Protein AF-0000000075115775 (afdb_homodimer)

Sequence (324 aa):
MDPKWIQILVILVFCQKMTSGTEDRVVKEGETVEIKCKLAEMLSMVIWFRVLDHSGMEFIASFSRDGTKKSPTPLSPNFSLLKMDKQILTLNSFKKARDGGVYACATIKSNELKFGEVTRLIGENKVEVTTRSPLAVTSAQTLGPTTTACACHNSNRQGEVLMDPKWIQILVILVFCQKMTSGTEDRVVKEGETVEIKCKLAEMLSMVIWFRVLDHSGMEFIASFSRDGTKKSPTPLSPNFSLLKMDKQILTLNSFKKARDGGVYACATIKSNELKFGEVTRLIGENKVEVTTRSPLAVTSAQTLGPTTTACACHNSNRQGEVL

Foldseek 3Di:
DDPVVVVVVVVVVVVCVVPPLAAEDADEFFDKDKDAFAFPDDDQKKWKWWQAPPPGIGGAFMAGCQQHTDDPDDGDPQWDSPPCSRPMIMGRGDDNNPHFGKMWMWDDDPNDTGITGIYGYHYDPPPPPVPVPPPPPPPPPPPPPPPPPPPPPPPPDDDDDD/DDPVVVVVVVVVVVVCVVPPLAAEDADEFFDKDKDAFAFPDDDQKKWKWWQAPPPGIGGAFMAGCQQHTDDPDDGDPQWDSPPCSRPMIMGRGDDNNPHFGKMWMWDDDPNDTGITGIYGYHYDPCPVPVVVPPPPPPPPPPPPPPPPPPPPPPDPDDDDDD

Solvent-accessible surface area (backbone atoms only — not comparable to full-atom values): 18323 Å² total; per-residue (Å²): 130,60,68,63,55,55,49,46,49,46,49,51,45,46,63,46,31,27,25,69,47,23,50,74,39,77,38,52,78,58,37,66,43,78,46,66,61,50,53,95,66,86,52,71,40,42,37,34,33,31,37,30,33,49,60,24,77,43,70,53,48,18,22,34,60,73,31,48,74,60,30,78,65,74,66,58,84,54,48,44,65,86,44,20,56,73,40,26,48,30,38,56,54,36,38,46,95,80,60,20,24,38,37,38,31,29,28,77,54,75,63,32,68,46,65,27,55,34,38,27,41,37,56,57,73,71,66,68,66,69,62,68,63,71,75,72,70,72,68,75,73,68,79,63,78,79,73,78,74,74,76,72,77,75,72,80,78,82,81,78,87,119,129,61,67,63,55,54,49,46,49,46,48,51,46,46,63,46,31,26,25,71,47,23,51,75,39,78,37,53,80,57,37,66,44,77,46,65,60,51,52,96,66,86,54,72,40,41,38,36,32,31,37,29,34,51,61,22,77,43,69,53,48,18,22,34,62,73,32,48,75,59,29,78,66,74,66,58,83,55,49,43,65,88,44,20,54,72,40,26,49,30,36,57,54,36,37,47,93,78,60,22,25,37,38,38,32,30,28,76,56,76,64,30,68,46,66,26,56,32,38,28,43,37,54,56,73,71,66,67,66,68,62,67,62,70,74,72,69,73,67,77,73,68,81,66,80,82,71,75,75,74,79,72,78,75,78,81,75,76,82,80,86,125

Organism: Scophthalmus maximus (NCBI:txid52904)

Secondary structure (DSSP, 8-state):
--HHHHHHHHHHHHHHHTTTTEEEEEE-TT--EEEE---SS--SEEEEEEEETTTEEEEEEEEETTS-B--SSPPPTTEE-TTGGGTEEEESS--HHHH-EEEEEEEEETTEEEE--EEEEEE---------------------------------------/--HHHHHHHHHHHHHHHTTTTEEEEEE-TT--EEEE---SS--SEEEEEEEETTTEEEEEEEEETTS-B--SSPPPTTEE-TTGGGTEEEESS--HHHH-EEEEEEEEETTEEEE--EEEEEE---------------------------------------

Structure (mmCIF, N/CA/C/O backbone):
data_AF-0000000075115775-model_v1
#
loop_
_entity.id
_entity.type
_entity.pdbx_description
1 polymer 'CD8 alpha chain'
#
loop_
_atom_site.group_PDB
_atom_site.id
_atom_site.type_symbol
_atom_site.label_atom_id
_atom_site.label_alt_id
_atom_site.label_comp_id
_atom_site.label_asym_id
_atom_site.label_entity_id
_atom_site.label_seq_id
_atom_site.pdbx_PDB_ins_code
_atom_site.Cartn_x
_atom_site.Cartn_y
_atom_site.Cartn_z
_atom_site.occupancy
_atom_site.B_iso_or_equiv
_atom_site.auth_seq_id
_atom_site.auth_comp_id
_atom_site.auth_asym_id
_atom_site.auth_atom_id
_atom_site.pdbx_PDB_model_num
ATOM 1 N N . MET A 1 1 ? 0.158 36.219 6.312 1 37.84 1 MET A N 1
ATOM 2 C CA . MET A 1 1 ? -0.475 34.938 6.59 1 37.84 1 MET A CA 1
ATOM 3 C C . MET A 1 1 ? 0.345 34.156 7.594 1 37.84 1 MET A C 1
ATOM 5 O O . MET A 1 1 ? 1.576 34.156 7.547 1 37.84 1 MET A O 1
ATOM 9 N N . ASP A 1 2 ? -0.199 33.844 8.719 1 46.78 2 ASP A N 1
ATOM 10 C CA . ASP A 1 2 ? 0.472 33.188 9.844 1 46.78 2 ASP A CA 1
ATOM 11 C C . ASP A 1 2 ? 1.126 31.875 9.414 1 46.78 2 ASP A C 1
ATOM 13 O O . ASP A 1 2 ? 0.53 31.094 8.68 1 46.78 2 ASP A O 1
ATOM 17 N N . PRO A 1 3 ? 2.389 31.844 9.656 1 50.81 3 PRO A N 1
ATOM 18 C CA . PRO A 1 3 ? 3.186 30.672 9.297 1 50.81 3 PRO A CA 1
ATOM 19 C C . PRO A 1 3 ? 2.514 29.359 9.688 1 50.81 3 PRO A C 1
ATOM 21 O O . PRO A 1 3 ? 2.732 28.328 9.039 1 50.81 3 PRO A O 1
ATOM 24 N N . LYS A 1 4 ? 1.861 29.469 10.703 1 47.94 4 LYS A N 1
ATOM 25 C CA . LYS A 1 4 ? 1.151 28.266 11.156 1 47.94 4 LYS A CA 1
ATOM 26 C C . LYS A 1 4 ? 0.115 27.828 10.125 1 47.94 4 LYS A C 1
ATOM 28 O O . LYS A 1 4 ? -0.062 26.625 9.891 1 47.94 4 LYS A O 1
ATOM 33 N N . TRP A 1 5 ? -0.516 28.875 9.594 1 46.34 5 TRP A N 1
ATOM 34 C CA . TRP A 1 5 ? -1.54 28.562 8.602 1 46.34 5 TRP A CA 1
ATOM 35 C C . TRP A 1 5 ? -0.923 27.906 7.375 1 46.34 5 TRP A C 1
ATOM 37 O O . TRP A 1 5 ? -1.5 26.969 6.805 1 46.34 5 TRP A O 1
ATOM 47 N N . ILE A 1 6 ? 0.225 28.281 7.027 1 46.62 6 ILE A N 1
ATOM 48 C CA . ILE A 1 6 ? 0.887 27.688 5.875 1 46.62 6 ILE A CA 1
ATOM 49 C C . ILE A 1 6 ? 1.234 26.234 6.18 1 46.62 6 ILE A C 1
ATOM 51 O O . ILE A 1 6 ? 1.079 25.359 5.324 1 46.62 6 ILE A O 1
ATOM 55 N N . GLN A 1 7 ? 1.553 25.969 7.352 1 44.78 7 GLN A N 1
ATOM 56 C CA . GLN A 1 7 ? 1.909 24.609 7.73 1 44.78 7 GLN A CA 1
ATOM 57 C C . GLN A 1 7 ? 0.69 23.688 7.699 1 44.78 7 GLN A C 1
ATOM 59 O O . GLN A 1 7 ? 0.772 22.562 7.227 1 44.78 7 GLN A O 1
ATOM 64 N N . ILE A 1 8 ? -0.426 24.25 8.305 1 46.53 8 ILE A N 1
ATOM 65 C CA . ILE A 1 8 ? -1.654 23.469 8.273 1 46.53 8 ILE A CA 1
ATOM 66 C C . ILE A 1 8 ? -2.072 23.219 6.828 1 46.53 8 ILE A C 1
ATOM 68 O O . ILE A 1 8 ? -2.482 22.109 6.477 1 46.53 8 ILE A O 1
ATOM 72 N N . LEU A 1 9 ? -1.97 24.234 6.051 1 45.19 9 LEU A N 1
ATOM 73 C CA . LEU A 1 9 ? -2.342 24.078 4.648 1 45.19 9 LEU A CA 1
ATOM 74 C C . LEU A 1 9 ? -1.455 23.047 3.963 1 45.19 9 LEU A C 1
ATOM 76 O O . LEU A 1 9 ? -1.942 22.219 3.184 1 45.19 9 LEU A O 1
ATOM 80 N N . VAL A 1 10 ? -0.321 23.094 4.406 1 44.84 10 VAL A N 1
ATOM 81 C CA . VAL A 1 10 ? 0.608 22.188 3.756 1 44.84 10 VAL A CA 1
ATOM 82 C C . VAL A 1 10 ? 0.301 20.75 4.184 1 44.84 10 VAL A C 1
ATOM 84 O O . VAL A 1 10 ? 0.298 19.828 3.355 1 44.84 10 VAL A O 1
ATOM 87 N N . ILE A 1 11 ? 0.019 20.609 5.438 1 44.94 11 ILE A N 1
ATOM 88 C CA . ILE A 1 11 ? -0.314 19.266 5.895 1 44.94 11 ILE A CA 1
ATOM 89 C C . ILE A 1 11 ? -1.615 18.812 5.238 1 44.94 11 ILE A C 1
ATOM 91 O O . ILE A 1 11 ? -1.725 17.672 4.801 1 44.94 11 ILE A O 1
ATOM 95 N N . LEU A 1 12 ? -2.623 19.734 5.309 1 44.66 12 LEU A N 1
ATOM 96 C CA . LEU A 1 12 ? -3.883 19.391 4.656 1 44.66 12 LEU A CA 1
ATOM 97 C C . LEU A 1 12 ? -3.656 19.031 3.191 1 44.66 12 LEU A C 1
ATOM 99 O O . LEU A 1 12 ? -4.246 18.078 2.688 1 44.66 12 LEU A O 1
ATOM 103 N N . VAL A 1 13 ? -2.941 19.859 2.562 1 44.31 13 VAL A N 1
ATOM 104 C CA . VAL A 1 13 ? -2.689 19.625 1.146 1 44.31 13 VAL A CA 1
ATOM 105 C C . VAL A 1 13 ? -1.927 18.312 0.977 1 44.31 13 VAL A C 1
ATOM 107 O O . VAL A 1 13 ? -2.227 17.516 0.078 1 44.31 13 VAL A O 1
ATOM 110 N N . PHE A 1 14 ? -1.029 18.156 1.815 1 44.03 14 PHE A N 1
ATOM 111 C CA . PHE A 1 14 ? -0.226 16.953 1.701 1 44.03 14 PHE A CA 1
ATOM 112 C C . PHE A 1 14 ? -1.078 15.703 1.944 1 44.03 14 PHE A C 1
ATOM 114 O O . PHE A 1 14 ? -0.945 14.703 1.235 1 44.03 14 PHE A O 1
ATOM 121 N N . CYS A 1 15 ? -1.789 15.836 3.051 1 46.59 15 CYS A N 1
ATOM 122 C CA . CYS A 1 15 ? -2.717 14.727 3.256 1 46.59 15 CYS A CA 1
ATOM 123 C C . CYS A 1 15 ? -3.68 14.602 2.082 1 46.59 15 CYS A C 1
ATOM 125 O O . CYS A 1 15 ? -4.051 13.484 1.699 1 46.59 15 CYS A O 1
ATOM 127 N N . GLN A 1 16 ? -4.059 15.75 1.652 1 44.31 16 GLN A N 1
ATOM 128 C CA . GLN A 1 16 ? -4.957 15.711 0.501 1 44.31 16 GLN A CA 1
ATOM 129 C C . GLN A 1 16 ? -4.258 15.125 -0.723 1 44.31 16 GLN A C 1
ATOM 131 O O . GLN A 1 16 ? -4.883 14.453 -1.54 1 44.31 16 GLN A O 1
ATOM 136 N N . LYS A 1 17 ? -3.076 15.547 -0.912 1 44.91 17 LYS A N 1
ATOM 137 C CA . LYS A 1 17 ? -2.381 15.148 -2.133 1 44.91 17 LYS A CA 1
ATOM 138 C C . LYS A 1 17 ? -2.143 13.641 -2.162 1 44.91 17 LYS A C 1
ATOM 140 O O . LYS A 1 17 ? -1.663 13.102 -3.162 1 44.91 17 LYS A O 1
ATOM 145 N N . MET A 1 18 ? -1.963 13.078 -0.971 1 44.12 18 MET A N 1
ATOM 146 C CA . MET A 1 18 ? -1.931 11.633 -1.183 1 44.12 18 MET A CA 1
ATOM 147 C C . MET A 1 18 ? -3.092 11.188 -2.064 1 44.12 18 MET A C 1
ATOM 149 O O . MET A 1 18 ? -3.062 10.094 -2.631 1 44.12 18 MET A O 1
ATOM 153 N N . THR A 1 19 ? -4.184 12.109 -2.229 1 43.5 19 THR A N 1
ATOM 154 C CA . THR A 1 19 ? -5.512 11.75 -2.713 1 43.5 19 THR A CA 1
ATOM 155 C C . THR A 1 19 ? -5.582 11.875 -4.234 1 43.5 19 THR A C 1
ATOM 157 O O . THR A 1 19 ? -6.605 11.555 -4.84 1 43.5 19 THR A O 1
ATOM 160 N N . SER A 1 20 ? -4.809 12.562 -4.773 1 47.16 20 SER A N 1
ATOM 161 C CA . SER A 1 20 ? -5.324 12.812 -6.113 1 47.16 20 SER A CA 1
ATOM 162 C C . SER A 1 20 ? -5.637 11.508 -6.84 1 47.16 20 SER A C 1
ATOM 164 O O . SER A 1 20 ? -6.582 11.438 -7.629 1 47.16 20 SER A O 1
ATOM 166 N N . GLY A 1 21 ? -4.887 10.531 -6.637 1 54.72 21 GLY A N 1
ATOM 167 C CA . GLY A 1 21 ? -5.297 9.305 -7.309 1 54.72 21 GLY A CA 1
ATOM 168 C C . GLY A 1 21 ? -6.164 8.414 -6.445 1 54.72 21 GLY A C 1
ATOM 169 O O . GLY A 1 21 ? -6.508 7.297 -6.852 1 54.72 21 GLY A O 1
ATOM 170 N N . THR A 1 22 ? -6.395 8.984 -5.309 1 61.81 22 THR A N 1
ATOM 171 C CA . THR A 1 22 ? -7.188 8.258 -4.32 1 61.81 22 THR A CA 1
ATOM 172 C C . THR A 1 22 ? -8.562 8.898 -4.156 1 61.81 22 THR A C 1
ATOM 174 O O . THR A 1 22 ? -8.711 10.109 -4.277 1 61.81 22 THR A O 1
ATOM 177 N N . GLU A 1 23 ? -9.633 8.148 -4.367 1 71.44 23 GLU A N 1
ATOM 178 C CA . GLU A 1 23 ? -10.953 8.633 -3.98 1 71.44 23 GLU A CA 1
ATOM 179 C C . GLU A 1 23 ? -11.086 8.734 -2.465 1 71.44 23 GLU A C 1
ATOM 181 O O . GLU A 1 23 ? -11.031 7.727 -1.759 1 71.44 23 GLU A O 1
ATOM 186 N N . ASP A 1 24 ? -10.977 10.008 -1.999 1 78.44 24 ASP A N 1
ATOM 187 C CA . ASP A 1 24 ? -11.25 10.203 -0.577 1 78.44 24 ASP A CA 1
ATOM 188 C C . ASP A 1 24 ? -12.742 10.078 -0.278 1 78.44 24 ASP A C 1
ATOM 190 O O . ASP A 1 24 ? -13.562 10.758 -0.9 1 78.44 24 ASP A O 1
ATOM 194 N N . ARG A 1 25 ? -13.008 9.211 0.57 1 89.31 25 ARG A N 1
ATOM 195 C CA . ARG A 1 25 ? -14.398 9.047 0.994 1 89.31 25 ARG A CA 1
ATOM 196 C C . ARG A 1 25 ? -14.555 9.336 2.482 1 89.31 25 ARG A C 1
ATOM 198 O O . ARG A 1 25 ? -13.906 8.703 3.316 1 89.31 25 ARG A O 1
ATOM 205 N N . VAL A 1 26 ? -15.305 10.359 2.807 1 90.06 26 VAL A N 1
ATOM 206 C CA . VAL A 1 26 ? -15.617 10.672 4.199 1 90.06 26 VAL A CA 1
ATOM 207 C C . VAL A 1 26 ? -16.734 9.75 4.691 1 90.06 26 VAL A C 1
ATOM 209 O O . VAL A 1 26 ? -17.812 9.695 4.094 1 90.06 26 VAL A O 1
ATOM 212 N N . VAL A 1 27 ? -16.469 9.07 5.727 1 95.12 27 VAL A N 1
ATOM 213 C CA . VAL A 1 27 ? -17.391 8.047 6.188 1 95.12 27 VAL A CA 1
ATOM 214 C C . VAL A 1 27 ? -17.781 8.32 7.641 1 95.12 27 VAL A C 1
ATOM 216 O O . VAL A 1 27 ? -16.938 8.703 8.453 1 95.12 27 VAL A O 1
ATOM 219 N N . LYS A 1 28 ? -19 8.094 7.992 1 94.69 28 LYS A N 1
ATOM 220 C CA . LYS A 1 28 ? -19.484 8.258 9.359 1 94.69 28 LYS A CA 1
ATOM 221 C C . LYS A 1 28 ? -19.188 7.023 10.203 1 94.69 28 LYS A C 1
ATOM 223 O O . LYS A 1 28 ? -19.094 5.914 9.672 1 94.69 28 LYS A O 1
ATOM 228 N N . GLU A 1 29 ? -19.031 7.312 11.516 1 95.94 29 GLU A N 1
ATOM 229 C CA . GLU A 1 29 ? -18.859 6.188 12.43 1 95.94 29 GLU A CA 1
ATOM 230 C C . GLU A 1 29 ? -20.031 5.215 12.336 1 95.94 29 GLU A C 1
ATOM 232 O O . GLU A 1 29 ? -21.188 5.637 12.305 1 95.94 29 GLU A O 1
ATOM 237 N N . GLY A 1 30 ? -19.734 3.93 12.203 1 95.81 30 GLY A N 1
ATOM 238 C CA . GLY A 1 30 ? -20.75 2.891 12.188 1 95.81 30 GLY A CA 1
ATOM 239 C C . GLY A 1 30 ? -21.328 2.629 10.812 1 95.81 30 GLY A C 1
ATOM 240 O O . GLY A 1 30 ? -22.094 1.679 10.617 1 95.81 30 GLY A O 1
ATOM 241 N N . GLU A 1 31 ? -20.969 3.383 9.859 1 96.31 31 GLU A N 1
ATOM 242 C CA . GLU A 1 31 ? -21.5 3.271 8.508 1 96.31 31 GLU A CA 1
ATOM 243 C C . GLU A 1 31 ? -20.922 2.059 7.781 1 96.31 31 GLU A C 1
ATOM 245 O O . GLU A 1 31 ? -19.75 1.722 7.957 1 96.31 31 GLU A O 1
ATOM 250 N N . THR A 1 32 ? -21.766 1.439 6.988 1 96.94 32 THR A N 1
ATOM 251 C CA . THR A 1 32 ? -21.297 0.393 6.086 1 96.94 32 THR A CA 1
ATOM 252 C C . THR A 1 32 ? -20.656 1 4.84 1 96.94 32 THR A C 1
ATOM 254 O O . THR A 1 32 ? -21.188 1.942 4.254 1 96.94 32 THR A O 1
ATOM 257 N N . VAL A 1 33 ? -19.531 0.476 4.488 1 97.06 33 VAL A N 1
ATOM 258 C CA . VAL A 1 33 ? -18.812 1.035 3.348 1 97.06 33 VAL A CA 1
ATOM 259 C C . VAL A 1 33 ? -18.547 -0.062 2.324 1 97.06 33 VAL A C 1
ATOM 261 O O . VAL A 1 33 ? -18.078 -1.148 2.68 1 97.06 33 VAL A O 1
ATOM 264 N N . GLU A 1 34 ? -18.828 0.198 1.056 1 97.06 34 GLU A N 1
ATOM 265 C CA . GLU A 1 34 ? -18.5 -0.706 -0.045 1 97.06 34 GLU A CA 1
ATOM 266 C C . GLU A 1 34 ? -17.391 -0.138 -0.917 1 97.06 34 GLU A C 1
ATOM 268 O O . GLU A 1 34 ? -17.469 1.008 -1.366 1 97.06 34 GLU A O 1
ATOM 273 N N . ILE A 1 35 ? -16.422 -0.922 -1.105 1 95.81 35 ILE A N 1
ATOM 274 C CA . ILE A 1 35 ? -15.281 -0.532 -1.938 1 95.81 35 ILE A CA 1
ATOM 275 C C . ILE A 1 35 ? -15.172 -1.478 -3.133 1 95.81 35 ILE A C 1
ATOM 277 O O . ILE A 1 35 ? -14.969 -2.682 -2.963 1 95.81 35 ILE A O 1
ATOM 281 N N . LYS A 1 36 ? -15.312 -1.001 -4.309 1 94.81 36 LYS A N 1
ATOM 282 C CA . LYS A 1 36 ? -15.234 -1.813 -5.52 1 94.81 36 LYS A CA 1
ATOM 283 C C . LYS A 1 36 ? -13.812 -1.814 -6.086 1 94.81 36 LYS A C 1
ATOM 285 O O . LYS A 1 36 ? -13.172 -0.767 -6.164 1 94.81 36 LYS A O 1
ATOM 290 N N . CYS A 1 37 ? -13.344 -2.975 -6.383 1 94.88 37 CYS A N 1
ATOM 291 C CA . CYS A 1 37 ? -12.039 -3.098 -7.035 1 94.88 37 CYS A CA 1
ATOM 292 C C . CYS A 1 37 ? -12.148 -2.799 -8.523 1 94.88 37 CYS A C 1
ATOM 294 O O . CYS A 1 37 ? -12.875 -3.48 -9.25 1 94.88 37 CYS A O 1
ATOM 296 N N . LYS A 1 38 ? -11.469 -1.815 -8.977 1 92.12 38 LYS A N 1
ATOM 297 C CA . LYS A 1 38 ? -11.406 -1.444 -10.383 1 92.12 38 LYS A CA 1
ATOM 298 C C . LYS A 1 38 ? -10.023 -1.701 -10.969 1 92.12 38 LYS A C 1
ATOM 300 O O . LYS A 1 38 ? -9.117 -0.873 -10.828 1 92.12 38 LYS A O 1
ATOM 305 N N . LEU A 1 39 ? -9.898 -2.805 -11.633 1 92.19 39 LEU A N 1
ATOM 306 C CA . LEU A 1 39 ? -8.641 -3.189 -12.273 1 92.19 39 LEU A CA 1
ATOM 307 C C . LEU A 1 39 ? -8.727 -2.996 -13.781 1 92.19 39 LEU A C 1
ATOM 309 O O . LEU A 1 39 ? -9.781 -3.191 -14.383 1 92.19 39 LEU A O 1
ATOM 313 N N . ALA A 1 40 ? -7.609 -2.596 -14.336 1 87.19 40 ALA A N 1
ATOM 314 C CA . ALA A 1 40 ? -7.566 -2.484 -15.789 1 87.19 40 ALA A CA 1
ATOM 315 C C . ALA A 1 40 ? -7.762 -3.846 -16.453 1 87.19 40 ALA A C 1
ATOM 317 O O . ALA A 1 40 ? -8.398 -3.945 -17.5 1 87.19 40 ALA A O 1
ATOM 318 N N . GLU A 1 41 ? -7.227 -4.871 -15.867 1 85.56 41 GLU A N 1
ATOM 319 C CA . GLU A 1 41 ? -7.363 -6.254 -16.312 1 85.56 41 GLU A CA 1
ATOM 320 C C . GLU A 1 41 ? -7.676 -7.188 -15.148 1 85.56 41 GLU A C 1
ATOM 322 O O . GLU A 1 41 ? -6.953 -7.203 -14.156 1 85.56 41 GLU A O 1
ATOM 327 N N . MET A 1 42 ? -8.836 -7.719 -15.352 1 76.62 42 MET A N 1
ATOM 328 C CA . MET A 1 42 ? -9.195 -8.688 -14.32 1 76.62 42 MET A CA 1
ATOM 329 C C . MET A 1 42 ? -8.547 -10.039 -14.594 1 76.62 42 MET A C 1
ATOM 331 O O . MET A 1 42 ? -8.797 -10.648 -15.633 1 76.62 42 MET A O 1
ATOM 335 N N . LEU A 1 43 ? -7.711 -10.375 -13.695 1 82.69 43 LEU A N 1
ATOM 336 C CA . LEU A 1 43 ? -7.023 -11.656 -13.852 1 82.69 43 LEU A CA 1
ATOM 337 C C . LEU A 1 43 ? -7.555 -12.688 -12.859 1 82.69 43 LEU A C 1
ATOM 339 O O . LEU A 1 43 ? -8.664 -12.531 -12.336 1 82.69 43 LEU A O 1
ATOM 343 N N . SER A 1 44 ? -6.883 -13.766 -12.664 1 85.94 44 SER A N 1
ATOM 344 C CA . SER A 1 44 ? -7.387 -14.953 -11.984 1 85.94 44 SER A CA 1
ATOM 345 C C . SER A 1 44 ? -7.566 -14.703 -10.492 1 85.94 44 SER A C 1
ATOM 347 O O . SER A 1 44 ? -8.375 -15.367 -9.836 1 85.94 44 SER A O 1
ATOM 349 N N . MET A 1 45 ? -6.82 -13.734 -9.938 1 93.25 45 MET A N 1
ATOM 350 C CA . MET A 1 45 ? -6.898 -13.516 -8.492 1 93.25 45 MET A CA 1
ATOM 351 C C . MET A 1 45 ? -6.785 -12.031 -8.164 1 93.25 45 MET A C 1
ATOM 353 O O . MET A 1 45 ? -6.02 -11.305 -8.797 1 93.25 45 MET A O 1
ATOM 357 N N . VAL A 1 46 ? -7.648 -11.695 -7.23 1 95.31 46 VAL A N 1
ATOM 358 C CA . VAL A 1 46 ? -7.602 -10.328 -6.711 1 95.31 46 VAL A CA 1
ATOM 359 C C . VAL A 1 46 ? -7.148 -10.344 -5.254 1 95.31 46 VAL A C 1
ATOM 361 O O . VAL A 1 46 ? -7.652 -11.125 -4.445 1 95.31 46 VAL A O 1
ATOM 364 N N . ILE A 1 47 ? -6.211 -9.508 -4.949 1 95.94 47 ILE A N 1
ATOM 365 C CA . ILE A 1 47 ? -5.664 -9.398 -3.602 1 95.94 47 ILE A CA 1
ATOM 366 C C . ILE A 1 47 ? -6.09 -8.062 -2.984 1 95.94 47 ILE A C 1
ATOM 368 O O . ILE A 1 47 ? -5.918 -7.008 -3.596 1 95.94 47 ILE A O 1
ATOM 372 N N . TRP A 1 48 ? -6.68 -8.148 -1.78 1 95.88 48 TRP A N 1
ATOM 373 C CA . TRP A 1 48 ? -7.094 -6.949 -1.053 1 95.88 48 TRP A CA 1
ATOM 374 C C . TRP A 1 48 ? -6.168 -6.68 0.126 1 95.88 48 TRP A C 1
ATOM 376 O O . TRP A 1 48 ? -5.801 -7.598 0.861 1 95.88 48 TRP A O 1
ATOM 386 N N . PHE A 1 49 ? -5.785 -5.398 0.231 1 94.56 49 PHE A N 1
ATOM 387 C CA . PHE A 1 49 ? -4.969 -4.98 1.363 1 94.56 49 PHE A CA 1
ATOM 388 C C . PHE A 1 49 ? -5.184 -3.504 1.67 1 94.56 49 PHE A C 1
ATOM 390 O O . PHE A 1 49 ? -5.898 -2.811 0.942 1 94.56 49 PHE A O 1
ATOM 397 N N . ARG A 1 50 ? -4.633 -3.125 2.811 1 90.69 50 ARG A N 1
ATOM 398 C CA . ARG A 1 50 ? -4.852 -1.729 3.176 1 90.69 50 ARG A CA 1
ATOM 399 C C . ARG A 1 50 ? -3.684 -1.188 3.99 1 90.69 50 ARG A C 1
ATOM 401 O O . ARG A 1 50 ? -2.891 -1.957 4.539 1 90.69 50 ARG A O 1
ATOM 408 N N . VAL A 1 51 ? -3.604 0.101 3.863 1 86.19 51 VAL A N 1
ATOM 409 C CA . VAL A 1 51 ? -2.686 0.844 4.719 1 86.19 51 VAL A CA 1
ATOM 410 C C . VAL A 1 51 ? -3.475 1.64 5.758 1 86.19 51 VAL A C 1
ATOM 412 O O . VAL A 1 51 ? -4.164 2.604 5.418 1 86.19 51 VAL A O 1
ATOM 415 N N . LEU A 1 52 ? -3.277 1.234 6.898 1 85.44 52 LEU A N 1
ATOM 416 C CA . LEU A 1 52 ? -4.02 1.913 7.957 1 85.44 52 LEU A CA 1
ATOM 417 C C . LEU A 1 52 ? -3.25 3.125 8.469 1 85.44 52 LEU A C 1
ATOM 419 O O . LEU A 1 52 ? -2.018 3.137 8.445 1 85.44 52 LEU A O 1
ATOM 423 N N . ASP A 1 53 ? -4.066 4.012 8.945 1 77.06 53 ASP A N 1
ATOM 424 C CA . ASP A 1 53 ? -3.48 5.262 9.422 1 77.06 53 ASP A CA 1
ATOM 425 C C . ASP A 1 53 ? -2.531 5.016 10.594 1 77.06 53 ASP A C 1
ATOM 427 O O . ASP A 1 53 ? -1.53 5.719 10.75 1 77.06 53 ASP A O 1
ATOM 431 N N . HIS A 1 54 ? -2.764 3.941 11.328 1 73.25 54 HIS A N 1
ATOM 432 C CA . HIS A 1 54 ? -2.004 3.82 12.57 1 73.25 54 HIS A CA 1
ATOM 433 C C . HIS A 1 54 ? -1.161 2.549 12.578 1 73.25 54 HIS A C 1
ATOM 435 O O . HIS A 1 54 ? -0.319 2.363 13.461 1 73.25 54 HIS A O 1
ATOM 441 N N . SER A 1 55 ? -1.332 1.613 11.789 1 71.44 55 SER A N 1
ATOM 442 C CA . SER A 1 55 ? -0.646 0.333 11.93 1 71.44 55 SER A CA 1
ATOM 443 C C . SER A 1 55 ? 0.032 -0.074 10.625 1 71.44 55 SER A C 1
ATOM 445 O O . SER A 1 55 ? 0.692 -1.113 10.555 1 71.44 55 SER A O 1
ATOM 447 N N . GLY A 1 56 ? -0.082 0.691 9.648 1 77.62 56 GLY A N 1
ATOM 448 C CA . GLY A 1 56 ? 0.655 0.369 8.438 1 77.62 56 GLY A CA 1
ATOM 449 C C . GLY A 1 56 ? -0.121 -0.524 7.488 1 77.62 56 GLY A C 1
ATOM 450 O O . GLY A 1 56 ? -1.34 -0.393 7.363 1 77.62 56 GLY A O 1
ATOM 451 N N . MET A 1 57 ? 0.688 -1.548 6.863 1 88.56 57 MET A N 1
ATOM 452 C CA . MET A 1 57 ? 0.094 -2.363 5.809 1 88.56 57 MET A CA 1
ATOM 453 C C . MET A 1 57 ? -0.555 -3.615 6.391 1 88.56 57 MET A C 1
ATOM 455 O O . MET A 1 57 ? 0.024 -4.273 7.254 1 88.56 57 MET A O 1
ATOM 459 N N . GLU A 1 58 ? -1.729 -3.949 5.926 1 91.25 58 GLU A N 1
ATOM 460 C CA . GLU A 1 58 ? -2.445 -5.145 6.359 1 91.25 58 GLU A CA 1
ATOM 461 C C . GLU A 1 58 ? -3.055 -5.883 5.172 1 91.25 58 GLU A C 1
ATOM 463 O O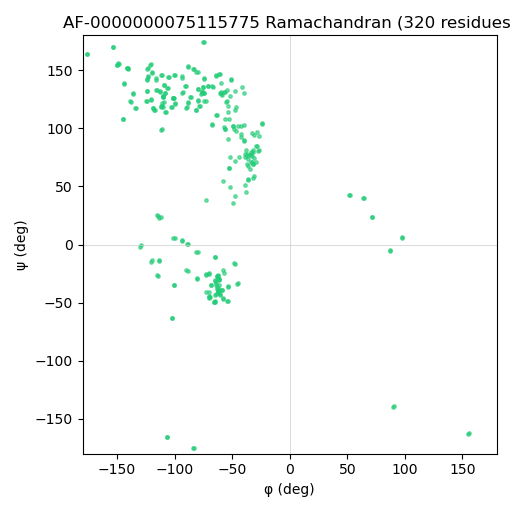 . GLU A 1 58 ? -3.73 -5.277 4.336 1 91.25 58 GLU A O 1
ATOM 468 N N . PHE A 1 59 ? -2.77 -7.145 5.176 1 93.38 59 PHE A N 1
ATOM 469 C CA . PHE A 1 59 ? -3.436 -8.016 4.219 1 93.38 59 PHE A CA 1
ATOM 470 C C . PHE A 1 59 ? -4.879 -8.281 4.633 1 93.38 59 PHE A C 1
ATOM 472 O O . PHE A 1 59 ? -5.16 -8.508 5.812 1 93.38 59 PHE A O 1
ATOM 479 N N . ILE A 1 60 ? -5.758 -8.203 3.68 1 95.75 60 ILE A N 1
ATOM 480 C CA . ILE A 1 60 ? -7.16 -8.461 3.992 1 95.75 60 ILE A CA 1
ATOM 481 C C . ILE A 1 60 ? -7.543 -9.867 3.535 1 95.75 60 ILE A C 1
ATOM 483 O O . ILE A 1 60 ? -7.844 -10.734 4.359 1 95.75 60 ILE A O 1
ATOM 487 N N . ALA A 1 61 ? -7.469 -10.125 2.201 1 96.25 61 ALA A N 1
ATOM 488 C CA . ALA A 1 61 ? -7.801 -11.438 1.65 1 96.25 61 ALA A CA 1
ATOM 489 C C . ALA A 1 61 ? -7.539 -11.484 0.147 1 96.25 61 ALA A C 1
ATOM 491 O O . ALA A 1 61 ? -7.328 -10.445 -0.483 1 96.25 61 ALA A O 1
ATOM 492 N N . SER A 1 62 ? -7.492 -12.656 -0.357 1 96.06 62 SER A N 1
ATOM 493 C CA . SER A 1 62 ? -7.422 -12.867 -1.798 1 96.06 62 SER A CA 1
ATOM 494 C C . SER A 1 62 ? -8.617 -13.672 -2.295 1 96.06 62 SER A C 1
ATOM 496 O O . SER A 1 62 ? -9.109 -14.562 -1.599 1 96.06 62 SER A O 1
ATOM 498 N N . PHE A 1 63 ? -9.008 -13.375 -3.533 1 95.31 63 PHE A N 1
ATOM 499 C CA . PHE A 1 63 ? -10.188 -14.008 -4.105 1 95.31 63 PHE A CA 1
ATOM 500 C C . PHE A 1 63 ? -9.961 -14.352 -5.57 1 95.31 63 PHE A C 1
ATOM 502 O O . PHE A 1 63 ? -9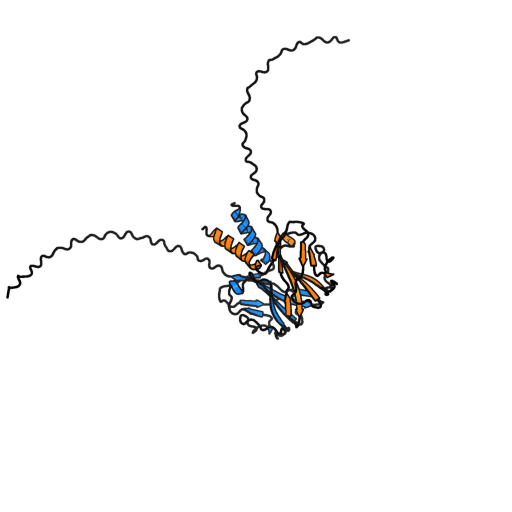.219 -13.664 -6.27 1 95.31 63 PHE A O 1
ATOM 509 N N . SER A 1 64 ? -10.68 -15.391 -5.965 1 94.75 64 SER A N 1
ATOM 510 C CA . SER A 1 64 ? -10.75 -15.672 -7.395 1 94.75 64 SER A CA 1
ATOM 511 C C . SER A 1 64 ? -11.672 -14.68 -8.102 1 94.75 64 SER A C 1
ATOM 513 O O . SER A 1 64 ? -12.32 -13.859 -7.457 1 94.75 64 SER A O 1
ATOM 515 N N . ARG A 1 65 ? -11.742 -14.742 -9.375 1 90.56 65 ARG A N 1
ATOM 516 C CA . ARG A 1 65 ? -12.555 -13.836 -10.18 1 90.56 65 ARG A CA 1
ATOM 517 C C . ARG A 1 65 ? -14.031 -13.977 -9.82 1 90.56 65 ARG A C 1
ATOM 519 O O . ARG A 1 65 ? -14.781 -12.992 -9.875 1 90.56 65 ARG A O 1
ATOM 526 N N . ASP A 1 66 ? -14.398 -15.133 -9.414 1 91.94 66 ASP A N 1
ATOM 527 C CA . ASP A 1 66 ? -15.805 -15.383 -9.125 1 91.94 66 ASP A CA 1
ATOM 528 C C . ASP A 1 66 ? -16.125 -15.055 -7.668 1 91.94 66 ASP A C 1
ATOM 530 O O . ASP A 1 66 ? -17.25 -15.266 -7.215 1 91.94 66 ASP A O 1
ATOM 534 N N . GLY A 1 67 ? -15.141 -14.609 -6.926 1 92.94 67 GLY A N 1
ATOM 535 C CA . GLY A 1 67 ? -15.391 -14.141 -5.57 1 92.94 67 GLY A CA 1
ATOM 536 C C . GLY A 1 67 ? -15.094 -15.188 -4.516 1 92.94 67 GLY A C 1
ATOM 537 O O . GLY A 1 67 ? -15.352 -14.977 -3.328 1 92.94 67 GLY A O 1
ATOM 538 N N . THR A 1 68 ? -14.523 -16.344 -4.875 1 94.19 68 THR A N 1
ATOM 539 C CA . THR A 1 68 ? -14.164 -17.375 -3.906 1 94.19 68 THR A CA 1
ATOM 540 C C . THR A 1 68 ? -12.883 -17 -3.176 1 94.19 68 THR A C 1
ATOM 542 O O . THR A 1 68 ? -11.875 -16.656 -3.809 1 94.19 68 THR A O 1
ATOM 545 N N . LYS A 1 69 ? -12.953 -17.078 -1.871 1 95 69 LYS A N 1
ATOM 546 C CA . LYS A 1 69 ? -11.766 -16.75 -1.081 1 95 69 LYS A CA 1
ATOM 547 C C . LYS A 1 69 ? -10.656 -17.766 -1.307 1 95 69 LYS A C 1
ATOM 549 O O . LYS A 1 69 ? -10.891 -18.969 -1.259 1 95 69 LYS A O 1
ATOM 554 N N . LYS A 1 70 ? -9.445 -17.281 -1.474 1 94.94 70 LYS A N 1
ATOM 555 C CA . LYS A 1 70 ? -8.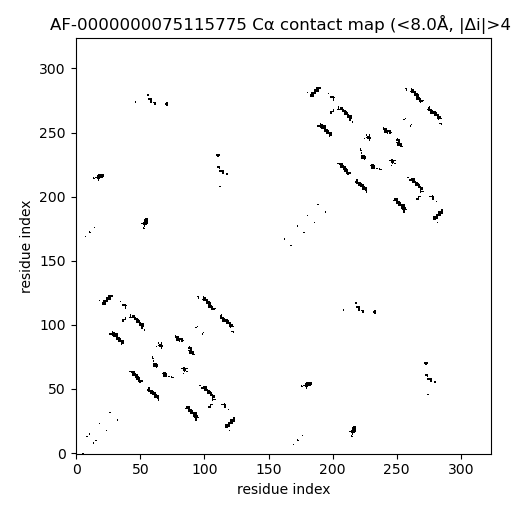32 -18.156 -1.797 1 94.94 70 LYS A CA 1
ATOM 556 C C . LYS A 1 70 ? -7.293 -18.172 -0.667 1 94.94 70 LYS A C 1
ATOM 558 O O . LYS A 1 70 ? -6.504 -19.109 -0.547 1 94.94 70 LYS A O 1
ATOM 563 N N . SER A 1 71 ? -7.23 -17.109 0.085 1 93.69 71 SER A N 1
ATOM 564 C CA . SER A 1 71 ? -6.27 -17.047 1.179 1 93.69 71 SER A CA 1
ATOM 565 C C . SER A 1 71 ? -6.766 -17.812 2.4 1 93.69 71 SER A C 1
ATOM 567 O O . SER A 1 71 ? -7.957 -17.797 2.711 1 93.69 71 SER A O 1
ATOM 569 N N . PRO A 1 72 ? -5.832 -18.359 3.121 1 90.81 72 PRO A N 1
ATOM 570 C CA . PRO A 1 72 ? -6.242 -19.156 4.285 1 90.81 72 PRO A CA 1
ATOM 571 C C . PRO A 1 72 ? -6.57 -18.281 5.5 1 90.81 72 PRO A C 1
ATOM 573 O O . PRO A 1 72 ? -7.344 -18.703 6.367 1 90.81 72 PRO A O 1
ATOM 576 N N . THR A 1 73 ? -5.965 -17.156 5.641 1 87.75 73 THR A N 1
ATOM 577 C CA . THR A 1 73 ? -6.203 -16.297 6.797 1 87.75 73 THR A CA 1
ATOM 578 C C . THR A 1 73 ? -7.676 -15.906 6.883 1 87.75 73 THR A C 1
ATOM 580 O O . THR A 1 73 ? -8.273 -15.484 5.891 1 87.75 73 THR A O 1
ATOM 583 N N . PRO A 1 74 ? -8.211 -16.109 8.023 1 89.06 74 PRO A N 1
ATOM 584 C CA . PRO A 1 74 ? -9.617 -15.734 8.172 1 89.06 74 PRO A CA 1
ATOM 585 C C . PRO A 1 74 ? -9.859 -14.242 7.941 1 89.06 74 PRO A C 1
ATOM 587 O O . PRO A 1 74 ? -9.008 -13.422 8.289 1 89.06 74 PRO A O 1
ATOM 590 N N . LEU A 1 75 ? -10.984 -14.047 7.414 1 88.19 75 LEU A N 1
ATOM 591 C CA . LEU A 1 75 ? -11.367 -12.656 7.203 1 88.19 75 LEU A CA 1
ATOM 592 C C . LEU A 1 75 ? -11.805 -12.008 8.508 1 88.19 75 LEU A C 1
ATOM 594 O O . LEU A 1 75 ? -12.523 -12.625 9.305 1 88.19 75 LEU A O 1
ATOM 598 N N . SER A 1 76 ? -11.266 -10.859 8.727 1 91.06 76 SER A N 1
ATOM 599 C CA . SER A 1 76 ? -11.742 -10.117 9.883 1 91.06 76 SER A CA 1
ATOM 600 C C . SER A 1 76 ? -13.266 -10.016 9.891 1 91.06 76 SER A C 1
ATOM 602 O O . SER A 1 76 ? -13.883 -9.812 8.844 1 91.06 76 SER A O 1
ATOM 604 N N . PRO A 1 77 ? -13.852 -10.094 11.016 1 91.06 77 PRO A N 1
ATOM 605 C CA . PRO A 1 77 ? -15.312 -10.039 11.109 1 91.06 77 PRO A CA 1
ATOM 606 C C . PRO A 1 77 ? -15.875 -8.688 10.68 1 91.06 77 PRO A C 1
ATOM 608 O O . PRO A 1 77 ? -17.094 -8.562 10.477 1 91.06 77 PRO A O 1
ATOM 611 N N . ASN A 1 78 ? -15.031 -7.801 10.531 1 92.19 78 ASN A N 1
ATOM 612 C CA . ASN A 1 78 ? -15.516 -6.48 10.156 1 92.19 78 ASN A CA 1
ATOM 613 C C . ASN A 1 78 ? -15.789 -6.387 8.656 1 92.19 78 ASN A C 1
ATOM 615 O O . ASN A 1 78 ? -16.375 -5.41 8.188 1 92.19 78 ASN A O 1
ATOM 619 N N . PHE A 1 79 ? -15.43 -7.41 8.008 1 95.62 79 PHE A N 1
ATOM 620 C CA . PHE A 1 79 ? -15.672 -7.414 6.57 1 95.62 79 PHE A CA 1
ATOM 621 C C . PHE A 1 79 ? -16.75 -8.43 6.199 1 95.62 79 PHE A C 1
ATOM 623 O O . PHE A 1 79 ? -16.875 -9.461 6.859 1 95.62 79 PHE A O 1
ATOM 630 N N . SER A 1 80 ? -17.469 -8.055 5.211 1 92.19 80 SER A N 1
ATOM 631 C CA . SER A 1 80 ? -18.375 -8.984 4.555 1 92.19 80 SER A CA 1
ATOM 632 C C . SER A 1 80 ? -17.969 -9.227 3.105 1 92.19 80 SER A C 1
ATOM 634 O O . SER A 1 80 ? -17.5 -8.312 2.424 1 92.19 80 SER A O 1
ATOM 636 N N . LEU A 1 81 ? -18.172 -10.461 2.744 1 89.06 81 LEU A N 1
ATOM 637 C CA . LEU A 1 81 ? -17.766 -10.836 1.395 1 89.06 81 LEU A CA 1
ATOM 638 C C . LEU A 1 81 ? -18.984 -11.188 0.54 1 89.06 81 LEU A C 1
ATOM 640 O O . LEU A 1 81 ? -18.844 -11.844 -0.495 1 89.06 81 LEU A O 1
ATOM 644 N N . LEU A 1 82 ? -20.062 -10.695 0.918 1 88.62 82 LEU A N 1
ATOM 645 C CA . LEU A 1 82 ? -21.328 -11.039 0.261 1 88.62 82 LEU A CA 1
ATOM 646 C C . LEU A 1 82 ? -21.312 -10.594 -1.197 1 88.62 82 LEU A C 1
ATOM 648 O O . LEU A 1 82 ? -21.938 -11.234 -2.049 1 88.62 82 LEU A O 1
ATOM 652 N N . LYS A 1 83 ? -20.578 -9.617 -1.485 1 94.44 83 LYS A N 1
ATOM 653 C CA . LYS A 1 83 ? -20.594 -9.07 -2.84 1 94.44 83 LYS A CA 1
ATOM 654 C C . LYS A 1 83 ? -19.234 -9.258 -3.527 1 94.44 83 LYS A C 1
ATOM 656 O O . LYS A 1 83 ? -18.875 -8.492 -4.422 1 94.44 83 LYS A O 1
ATOM 661 N N . MET A 1 84 ? -18.469 -10.203 -3.154 1 94.5 84 MET A N 1
ATOM 662 C CA . MET A 1 84 ? -17.109 -10.367 -3.689 1 94.5 84 MET A CA 1
ATOM 663 C C . MET A 1 84 ? -17.156 -10.875 -5.129 1 94.5 84 MET A C 1
ATOM 665 O O . MET A 1 84 ? -16.203 -10.688 -5.883 1 94.5 84 MET A O 1
ATOM 669 N N . ASP A 1 85 ? -18.234 -11.578 -5.512 1 93.25 85 ASP A N 1
ATOM 670 C CA . ASP A 1 85 ? -18.391 -11.977 -6.906 1 93.25 85 ASP A CA 1
ATOM 671 C C . ASP A 1 85 ? -18.391 -10.766 -7.832 1 93.25 85 ASP A C 1
ATOM 673 O O . ASP A 1 85 ? -18.156 -10.891 -9.039 1 93.25 85 ASP A O 1
ATOM 677 N N . LYS A 1 86 ? -18.703 -9.641 -7.273 1 94.06 86 LYS A N 1
ATOM 678 C CA . LYS A 1 86 ? -18.656 -8.383 -8.008 1 94.06 86 LYS A CA 1
ATOM 679 C C . LYS A 1 86 ? -17.391 -7.598 -7.66 1 94.06 86 LYS A C 1
ATOM 681 O O . LYS A 1 86 ? -17.25 -6.426 -8.016 1 94.06 86 LYS A O 1
ATOM 686 N N . GLN A 1 87 ? -16.516 -8.164 -6.902 1 94.38 87 GLN A N 1
ATOM 687 C CA . GLN A 1 87 ? -15.242 -7.594 -6.461 1 94.38 87 GLN A CA 1
ATOM 688 C C . GLN A 1 87 ? -15.469 -6.359 -5.59 1 94.38 87 GLN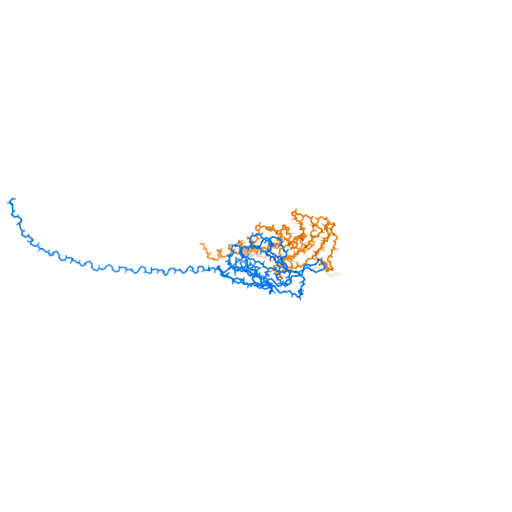 A C 1
ATOM 690 O O . GLN A 1 87 ? -14.789 -5.344 -5.754 1 94.38 87 GLN A O 1
ATOM 695 N N . ILE A 1 88 ? -16.484 -6.496 -4.766 1 96.31 88 ILE A N 1
ATOM 696 C CA . ILE A 1 88 ? -16.797 -5.434 -3.816 1 96.31 88 ILE A CA 1
ATOM 697 C C . ILE A 1 88 ? -16.484 -5.898 -2.398 1 96.31 88 ILE A C 1
ATOM 699 O O . ILE A 1 88 ? -17.031 -6.898 -1.928 1 96.31 88 ILE A O 1
ATOM 703 N N . LEU A 1 89 ? -15.57 -5.188 -1.771 1 96.19 89 LEU A N 1
ATOM 704 C CA . LEU A 1 89 ? -15.266 -5.379 -0.358 1 96.19 89 LEU A CA 1
ATOM 705 C C . LEU A 1 89 ? -16.188 -4.551 0.52 1 96.19 89 LEU A C 1
ATOM 707 O O . LEU A 1 89 ? -16.281 -3.33 0.359 1 96.19 89 LEU A O 1
ATOM 711 N N . THR A 1 90 ? -16.828 -5.199 1.465 1 97.06 90 THR A N 1
ATOM 712 C CA . THR A 1 90 ? -17.766 -4.488 2.32 1 97.06 90 THR A CA 1
ATOM 713 C C . THR A 1 90 ? -17.25 -4.406 3.75 1 97.06 90 THR A C 1
ATOM 715 O O . THR A 1 90 ? -16.969 -5.43 4.375 1 97.06 90 THR A O 1
ATOM 718 N N . LEU A 1 91 ? -17.047 -3.225 4.223 1 96.75 91 LEU A N 1
ATOM 719 C CA . LEU A 1 91 ? -16.781 -2.963 5.633 1 96.75 91 LEU A CA 1
ATOM 720 C C . LEU A 1 91 ? -18.078 -2.725 6.395 1 96.75 91 LEU A C 1
ATOM 722 O O . LEU A 1 91 ? -18.797 -1.761 6.121 1 96.75 91 LEU A O 1
ATOM 726 N N . ASN A 1 92 ? -18.375 -3.539 7.32 1 96.31 92 ASN A N 1
ATOM 727 C CA . ASN A 1 92 ? -19.703 -3.594 7.941 1 96.31 92 ASN A CA 1
ATOM 728 C C . ASN A 1 92 ? -19.969 -2.361 8.805 1 96.31 92 ASN A C 1
ATOM 730 O O . ASN A 1 92 ? -21.078 -1.833 8.812 1 96.31 92 ASN A O 1
ATOM 734 N N . SER A 1 93 ? -19.016 -1.988 9.578 1 95.88 93 SER A N 1
ATOM 735 C CA . SER A 1 93 ? -19.156 -0.854 10.484 1 95.88 93 SER A CA 1
ATOM 736 C C . SER A 1 93 ? -17.844 -0.09 10.625 1 95.88 93 SER A C 1
ATOM 738 O O . SER A 1 93 ? -16.938 -0.523 11.336 1 95.88 93 SER A O 1
ATOM 740 N N . PHE A 1 94 ? -17.844 1.013 10.062 1 96.75 94 PHE A N 1
ATOM 741 C CA . PHE A 1 94 ? -16.625 1.795 10 1 96.75 94 PHE A CA 1
ATOM 742 C C . PHE A 1 94 ? -16.312 2.414 11.359 1 96.75 94 PHE A C 1
ATOM 744 O O . PHE A 1 94 ? -17.188 2.988 12 1 96.75 94 PHE A O 1
ATOM 751 N N . LYS A 1 95 ? -15.156 2.238 11.75 1 95.12 95 LYS A N 1
ATOM 752 C CA . LYS A 1 95 ? -14.547 2.967 12.859 1 95.12 95 LYS A CA 1
ATOM 753 C C . LYS A 1 95 ? -13.25 3.646 12.422 1 95.12 95 LYS A C 1
ATOM 755 O O . LYS A 1 95 ? -12.312 2.98 11.984 1 95.12 95 LYS A O 1
ATOM 760 N N . LYS A 1 96 ? -13.219 4.863 12.602 1 90.81 96 LYS A N 1
ATOM 761 C CA . LYS A 1 96 ? -12.07 5.621 12.109 1 90.81 96 LYS A CA 1
ATOM 762 C C . LYS A 1 96 ? -10.766 5.102 12.703 1 90.81 96 LYS A C 1
ATOM 764 O O . LYS A 1 96 ? -9.789 4.895 11.992 1 90.81 96 LYS A O 1
ATOM 769 N N . ALA A 1 97 ? -10.711 4.879 13.961 1 87.94 97 ALA A N 1
ATOM 770 C CA . ALA A 1 97 ? -9.492 4.461 14.648 1 87.94 97 ALA A CA 1
ATOM 771 C C . ALA A 1 97 ? -9.008 3.109 14.125 1 87.94 97 ALA A C 1
ATOM 773 O O . ALA A 1 97 ? -7.801 2.854 14.078 1 87.94 97 ALA A O 1
ATOM 774 N N . ARG A 1 98 ? -9.914 2.277 13.664 1 92.19 98 ARG A N 1
ATOM 775 C CA . ARG A 1 98 ? -9.578 0.915 13.266 1 92.19 98 ARG A CA 1
ATOM 776 C C . ARG A 1 98 ? -9.453 0.808 11.75 1 92.19 98 ARG A C 1
ATOM 778 O O . ARG A 1 98 ? -8.609 0.07 11.234 1 92.19 98 ARG A O 1
ATOM 785 N N . ASP A 1 99 ? -10.312 1.59 11.094 1 93.94 99 ASP A N 1
ATOM 786 C CA . ASP A 1 99 ? -10.523 1.296 9.68 1 93.94 99 ASP A CA 1
ATOM 787 C C . ASP A 1 99 ? -10 2.428 8.797 1 93.94 99 ASP A C 1
ATOM 789 O O . ASP A 1 99 ? -9.914 2.281 7.574 1 93.94 99 ASP A O 1
ATOM 793 N N . GLY A 1 100 ? -9.719 3.564 9.383 1 89.44 100 GLY A N 1
ATOM 794 C CA . GLY A 1 100 ? -9.234 4.68 8.586 1 89.44 100 GLY A CA 1
ATOM 795 C C . GLY A 1 100 ? -7.934 4.375 7.863 1 89.44 100 GLY A C 1
ATOM 796 O O . GLY A 1 100 ? -7.008 3.807 8.445 1 89.44 100 GLY A O 1
ATOM 797 N N . GLY A 1 101 ? -7.953 4.68 6.594 1 87.19 101 GLY A N 1
ATOM 798 C CA . GLY A 1 101 ? -6.766 4.418 5.801 1 87.19 101 GLY A CA 1
ATOM 799 C C . GLY A 1 101 ? -7.062 4.246 4.32 1 87.19 101 GLY A C 1
ATOM 800 O O . GLY A 1 101 ? -8.102 4.703 3.834 1 87.19 101 GLY A O 1
ATOM 801 N N . VAL A 1 102 ? -6.059 3.646 3.654 1 87.5 102 VAL A N 1
ATOM 802 C CA . VAL A 1 102 ? -6.141 3.469 2.209 1 87.5 102 VAL A CA 1
ATOM 803 C C . VAL A 1 102 ? -6.375 1.995 1.883 1 87.5 102 VAL A C 1
ATOM 805 O O . VAL A 1 102 ? -5.66 1.122 2.379 1 87.5 102 VAL A O 1
ATOM 808 N N . TYR A 1 103 ? -7.316 1.744 1.085 1 92 103 TYR A N 1
ATOM 809 C CA . TYR A 1 103 ? -7.66 0.397 0.643 1 92 103 TYR A CA 1
ATOM 810 C C . TYR A 1 103 ? -7.297 0.195 -0.823 1 92 103 TYR A C 1
ATOM 812 O O . TYR A 1 103 ? -7.539 1.072 -1.655 1 92 103 TYR A O 1
ATOM 820 N N . ALA A 1 104 ? -6.75 -0.928 -1.074 1 93.31 104 ALA A N 1
ATOM 821 C CA . ALA A 1 104 ? -6.289 -1.204 -2.434 1 93.31 104 ALA A CA 1
ATOM 822 C C . ALA A 1 104 ? -6.559 -2.654 -2.818 1 93.31 104 ALA A C 1
ATOM 824 O O . ALA A 1 104 ? -6.691 -3.521 -1.951 1 93.31 104 ALA A O 1
ATOM 825 N N . CYS A 1 105 ? -6.73 -2.875 -4.062 1 95 105 CYS A N 1
ATOM 826 C CA . CYS A 1 105 ? -6.758 -4.207 -4.652 1 95 105 CYS A CA 1
ATOM 827 C C . CYS A 1 105 ? -5.727 -4.336 -5.766 1 95 105 CYS A C 1
ATOM 829 O O . CYS A 1 105 ? -5.301 -3.332 -6.34 1 95 105 CYS A O 1
ATOM 831 N N . ALA A 1 106 ? -5.25 -5.527 -5.953 1 94.56 106 ALA A N 1
ATOM 832 C CA . ALA A 1 106 ? -4.246 -5.773 -6.984 1 94.56 106 ALA A CA 1
ATOM 833 C C . ALA A 1 106 ? -4.391 -7.176 -7.566 1 94.56 106 ALA A C 1
ATOM 835 O O . ALA A 1 106 ? -5.035 -8.039 -6.965 1 94.56 106 ALA A O 1
ATOM 836 N N . THR A 1 107 ? -3.934 -7.375 -8.758 1 94.81 107 THR A N 1
ATOM 837 C CA . THR A 1 107 ? -3.736 -8.695 -9.359 1 94.81 107 THR A CA 1
ATOM 838 C C . THR A 1 107 ? -2.273 -8.898 -9.742 1 94.81 107 THR A C 1
ATOM 840 O O . THR A 1 107 ? -1.505 -7.938 -9.812 1 94.81 107 THR A O 1
ATOM 843 N N . ILE A 1 108 ? -1.892 -10.133 -9.797 1 91.31 108 ILE A N 1
ATOM 844 C CA . ILE A 1 108 ? -0.514 -10.445 -10.148 1 91.31 108 ILE A CA 1
ATOM 845 C C . ILE A 1 108 ? -0.446 -10.891 -11.609 1 91.31 108 ILE A C 1
ATOM 847 O O . ILE A 1 108 ? -1.196 -11.766 -12.039 1 91.31 108 ILE A O 1
ATOM 851 N N . LYS A 1 109 ? 0.388 -10.242 -12.336 1 90.88 109 LYS A N 1
ATOM 852 C CA . LYS A 1 109 ? 0.663 -10.602 -13.727 1 90.88 109 LYS A CA 1
ATOM 853 C C . LYS A 1 109 ? 2.154 -10.5 -14.031 1 90.88 109 LYS A C 1
ATOM 855 O O . LYS A 1 109 ? 2.764 -9.445 -13.852 1 90.88 109 LYS A O 1
ATOM 860 N N . SER A 1 110 ? 2.762 -11.641 -14.516 1 91.56 110 SER A N 1
ATOM 861 C CA . SER A 1 110 ? 4.168 -11.664 -14.906 1 91.56 110 SER A CA 1
ATOM 862 C C . SER A 1 110 ? 5.059 -11.117 -13.797 1 91.56 110 SER A C 1
ATOM 864 O O . SER A 1 110 ? 5.902 -10.25 -14.047 1 91.56 110 SER A O 1
ATOM 866 N N . ASN A 1 111 ? 4.797 -11.484 -12.586 1 91.06 111 ASN A N 1
ATOM 867 C CA . ASN A 1 111 ? 5.594 -11.141 -11.414 1 91.06 111 ASN A CA 1
ATOM 868 C C . ASN A 1 111 ? 5.441 -9.664 -11.047 1 91.06 111 ASN A C 1
ATOM 870 O O . ASN A 1 111 ? 6.324 -9.086 -10.414 1 91.06 111 ASN A O 1
ATOM 874 N N . GLU A 1 112 ? 4.305 -9.102 -11.492 1 93.38 112 GLU A N 1
ATOM 875 C CA . GLU A 1 112 ? 4 -7.707 -11.172 1 93.38 112 GLU A CA 1
ATOM 876 C C . GLU A 1 112 ? 2.662 -7.59 -10.453 1 93.38 112 GLU A C 1
ATOM 878 O O . GLU A 1 112 ? 1.727 -8.336 -10.734 1 93.38 112 GLU A O 1
ATOM 883 N N . LEU A 1 113 ? 2.697 -6.633 -9.555 1 92.88 113 LEU A N 1
ATOM 884 C CA . LEU A 1 113 ? 1.41 -6.234 -9 1 92.88 113 LEU A CA 1
ATOM 885 C C . LEU A 1 113 ? 0.764 -5.145 -9.852 1 92.88 113 LEU A C 1
ATOM 887 O O . LEU A 1 113 ? 1.381 -4.113 -10.117 1 92.88 113 LEU A O 1
ATOM 891 N N . LYS A 1 114 ? -0.402 -5.484 -10.297 1 93.81 114 LYS A N 1
ATOM 892 C CA . LYS A 1 114 ? -1.221 -4.473 -10.961 1 93.81 114 LYS A CA 1
ATOM 893 C C . LYS A 1 114 ? -2.32 -3.959 -10.039 1 93.81 114 LYS A C 1
ATOM 895 O O . LYS A 1 114 ? -3.213 -4.715 -9.648 1 93.81 114 LYS A O 1
ATOM 900 N N . PHE A 1 115 ? -2.225 -2.662 -9.773 1 92.69 115 PHE A N 1
ATOM 901 C CA . PHE A 1 115 ? -3.098 -2.102 -8.75 1 92.69 115 PHE A CA 1
ATOM 902 C C . PHE A 1 115 ? -4.367 -1.531 -9.375 1 92.69 115 PHE A C 1
ATOM 904 O O . PHE A 1 115 ? -4.332 -0.991 -10.477 1 92.69 115 PHE A O 1
ATOM 911 N N . GLY A 1 116 ? -5.422 -1.667 -8.672 1 91.62 116 GLY A N 1
ATOM 912 C CA . GLY A 1 116 ? -6.633 -0.926 -8.984 1 91.62 116 GLY A CA 1
ATOM 913 C C . GLY A 1 116 ? -6.648 0.473 -8.398 1 91.62 116 GLY A C 1
ATOM 914 O O . GLY A 1 116 ? -5.652 0.92 -7.824 1 91.62 116 GLY A O 1
ATOM 915 N N . GLU A 1 117 ? -7.77 1.095 -8.594 1 87.56 117 GLU A N 1
ATOM 916 C CA . GLU A 1 117 ? -7.945 2.393 -7.945 1 87.56 117 GLU A CA 1
ATOM 917 C C . GLU A 1 117 ? -7.945 2.258 -6.426 1 87.56 117 GLU A C 1
ATOM 919 O O . GLU A 1 117 ? -8.5 1.304 -5.883 1 87.56 117 GLU A O 1
ATOM 924 N N . VAL A 1 118 ? -7.391 3.281 -5.809 1 89.06 118 VAL A N 1
ATOM 925 C CA . VAL A 1 118 ? -7.309 3.229 -4.352 1 89.06 118 VAL A CA 1
ATOM 926 C C . VAL A 1 118 ? -8.43 4.059 -3.738 1 89.06 118 VAL A C 1
ATOM 928 O O . VAL A 1 118 ? -8.852 5.066 -4.312 1 89.06 118 VAL A O 1
ATOM 931 N N . THR A 1 119 ? -8.898 3.58 -2.623 1 90 119 THR A N 1
ATOM 932 C CA . THR A 1 119 ? -9.93 4.301 -1.883 1 90 119 THR A CA 1
ATOM 933 C C . THR A 1 119 ? -9.438 4.656 -0.481 1 90 119 THR A C 1
ATOM 935 O O . THR A 1 119 ? -8.992 3.781 0.265 1 90 119 THR A O 1
ATOM 938 N N . ARG A 1 120 ? -9.492 5.875 -0.154 1 88.25 120 ARG A N 1
ATOM 939 C CA . ARG A 1 120 ? -9.148 6.305 1.196 1 88.25 120 ARG A CA 1
ATOM 940 C C . ARG A 1 120 ? -10.398 6.574 2.021 1 88.25 120 ARG A C 1
ATOM 942 O O . ARG A 1 120 ? -11.281 7.328 1.597 1 88.25 120 ARG A O 1
ATOM 949 N N . LEU A 1 121 ? -10.461 5.973 3.094 1 91.31 121 LEU A N 1
ATOM 950 C CA . LEU A 1 121 ? -11.555 6.215 4.023 1 91.31 121 LEU A CA 1
ATOM 951 C C . LEU A 1 121 ? -11.125 7.16 5.141 1 91.31 121 LEU A C 1
ATOM 953 O O . LEU A 1 121 ? -10.195 6.855 5.891 1 91.31 121 LEU A O 1
ATOM 957 N N . ILE A 1 122 ? -11.898 8.266 5.176 1 86.81 122 ILE A N 1
ATOM 958 C CA . ILE A 1 122 ? -11.617 9.258 6.203 1 86.81 122 ILE A CA 1
ATOM 959 C C . ILE A 1 122 ? -12.805 9.375 7.152 1 86.81 122 ILE A C 1
ATOM 961 O O . ILE A 1 122 ? -13.961 9.328 6.715 1 86.81 122 ILE A O 1
ATOM 965 N N . GLY A 1 123 ? -12.5 9.367 8.398 1 87.69 123 GLY A N 1
ATOM 966 C CA . GLY A 1 123 ? -13.578 9.555 9.352 1 87.69 123 GLY A CA 1
ATOM 967 C C . GLY A 1 123 ? -14.117 10.969 9.367 1 87.69 123 GLY A C 1
ATOM 968 O O . GLY A 1 123 ? -13.367 11.93 9.18 1 87.69 123 GLY A O 1
ATOM 969 N N . GLU A 1 124 ? -15.43 11.086 9.398 1 81.94 124 GLU A N 1
ATOM 970 C CA . GLU A 1 124 ? -16.062 12.398 9.516 1 81.94 124 GLU A CA 1
ATOM 971 C C . GLU A 1 124 ? -15.703 13.062 10.844 1 81.94 124 GLU A C 1
ATOM 973 O O . GLU A 1 124 ? -15.68 12.406 11.891 1 81.94 124 GLU A O 1
ATOM 978 N N . ASN A 1 125 ? -14.883 14.18 10.695 1 65.31 125 ASN A N 1
ATOM 979 C CA . ASN A 1 125 ? -14.641 14.938 11.922 1 65.31 125 ASN A CA 1
ATOM 980 C C . ASN A 1 125 ? -15.945 15.383 12.578 1 65.31 125 ASN A C 1
ATOM 982 O O . ASN A 1 125 ? -16.844 15.875 11.906 1 65.31 125 ASN A O 1
ATOM 986 N N . LYS A 1 126 ? -16.359 14.719 13.508 1 54.59 126 LYS A N 1
ATOM 987 C CA . LYS A 1 126 ? -17.422 15.383 14.25 1 54.59 126 LYS A CA 1
ATOM 988 C C . LYS A 1 126 ? -17 16.781 14.68 1 54.59 126 LYS A C 1
ATOM 990 O O . LYS A 1 126 ? -16.047 16.938 15.453 1 54.59 126 LYS A O 1
ATOM 995 N N . VAL A 1 127 ? -16.781 17.672 13.82 1 46.97 127 VAL A N 1
ATOM 996 C CA . VAL A 1 127 ? -16.688 19 14.43 1 46.97 127 VAL A CA 1
ATOM 997 C C . VAL A 1 127 ? -17.688 19.109 15.578 1 46.97 127 VAL A C 1
ATOM 999 O O . VAL A 1 127 ? -18.906 18.984 15.375 1 46.97 127 VAL A O 1
ATOM 1002 N N . GLU A 1 128 ? -17.406 18.5 16.609 1 41.5 128 GLU A N 1
ATOM 1003 C CA . GLU A 1 128 ? -18.234 19 17.703 1 41.5 128 GLU A CA 1
ATOM 1004 C C . GLU A 1 128 ? -18.438 20.5 17.578 1 41.5 128 GLU A C 1
ATOM 1006 O O . GLU A 1 128 ? -17.484 21.281 17.672 1 41.5 128 GLU A O 1
ATOM 1011 N N . VAL A 1 129 ? -19.172 20.891 16.594 1 41.03 129 VAL A N 1
ATOM 1012 C CA . VAL A 1 129 ? -19.656 22.25 16.797 1 41.03 129 VAL A CA 1
ATOM 1013 C C . VAL A 1 129 ? -19.875 22.5 18.297 1 41.03 129 VAL A C 1
ATOM 1015 O O . VAL A 1 129 ? -20.719 21.859 18.922 1 41.03 129 VAL A O 1
ATOM 1018 N N . THR A 1 130 ? -18.75 22.594 18.984 1 39.34 130 THR A N 1
ATOM 1019 C CA . THR A 1 130 ? -19.047 23.172 20.297 1 39.34 130 THR A CA 1
ATOM 1020 C C . THR A 1 130 ? -20.219 24.141 20.203 1 39.34 130 THR A C 1
ATOM 1022 O O . THR A 1 130 ? -20.109 25.219 19.609 1 39.34 130 THR A O 1
ATOM 1025 N N . THR A 1 131 ? -21.281 23.641 19.75 1 39.62 131 THR A N 1
ATOM 1026 C CA . THR A 1 131 ? -22.422 24.516 19.984 1 39.62 131 THR A CA 1
ATOM 1027 C C . THR A 1 131 ? -22.234 25.312 21.281 1 39.62 131 THR A C 1
ATOM 1029 O O . THR A 1 131 ? -22.125 24.719 22.359 1 39.62 131 THR A O 1
ATOM 1032 N N . ARG A 1 132 ? -21.438 26.375 21.062 1 36.19 132 ARG A N 1
ATOM 1033 C CA . ARG A 1 132 ? -21.469 27.359 22.156 1 36.19 132 ARG A CA 1
ATOM 1034 C C . ARG A 1 132 ? -22.828 27.328 22.859 1 36.19 132 ARG A C 1
ATOM 1036 O O . ARG A 1 132 ? -23.875 27.453 22.234 1 36.19 132 ARG A O 1
ATOM 1043 N N . SER A 1 133 ? -22.922 26.391 23.797 1 41.69 133 SER A N 1
ATOM 1044 C CA . SER A 1 133 ? -24.094 26.516 24.656 1 41.69 133 SER A CA 1
ATOM 1045 C C . SER A 1 133 ? -24.609 27.953 24.688 1 41.69 133 SER A C 1
ATOM 1047 O O . SER A 1 133 ? -23.812 28.891 24.719 1 41.69 133 SER A O 1
ATOM 1049 N N . PRO A 1 134 ? -25.703 28.266 24.016 1 39.88 134 PRO A N 1
ATOM 1050 C CA . PRO A 1 134 ? -26.203 29.625 24.156 1 39.88 134 PRO A CA 1
ATOM 1051 C C . PRO A 1 134 ? -25.844 30.25 25.5 1 39.88 134 PRO A C 1
ATOM 1053 O O . PRO A 1 134 ? -25.875 29.578 26.531 1 39.88 134 PRO A O 1
ATOM 1056 N N . LEU A 1 135 ? -24.781 31.016 25.5 1 40.12 135 LEU A N 1
ATOM 1057 C CA . LEU A 1 135 ? -24.562 31.797 26.719 1 40.12 135 LEU A CA 1
ATOM 1058 C C . LEU A 1 135 ? -25.875 32.094 27.422 1 40.12 135 LEU A C 1
ATOM 1060 O O . LEU A 1 135 ? -26.797 32.656 26.828 1 40.12 135 LEU A O 1
ATOM 1064 N N . ALA A 1 136 ? -26.391 31.047 28.203 1 40.03 136 ALA A N 1
ATOM 1065 C CA . ALA A 1 136 ? -27.531 31.344 29.047 1 40.03 136 ALA A CA 1
ATOM 1066 C C . ALA A 1 136 ? -27.5 32.781 29.562 1 40.03 136 ALA A C 1
ATOM 1068 O O . ALA A 1 136 ? -26.531 33.188 30.234 1 40.03 136 ALA A O 1
ATOM 1069 N N . VAL A 1 137 ? -27.844 33.75 28.672 1 38.19 137 VAL A N 1
ATOM 1070 C CA . VAL A 1 137 ? -28.125 35.062 29.219 1 38.19 137 VAL A CA 1
ATOM 1071 C C . VAL A 1 137 ? -28.844 34.938 30.562 1 38.19 137 VAL A C 1
ATOM 1073 O O . VAL A 1 137 ? -29.922 34.344 30.641 1 38.19 137 VAL A O 1
ATOM 1076 N N . THR A 1 138 ? -28.031 34.625 31.609 1 39.06 138 THR A N 1
ATOM 1077 C CA . THR A 1 138 ? -28.531 34.719 32.969 1 39.06 138 THR A CA 1
ATOM 1078 C C . THR A 1 138 ? -29.562 35.812 33.125 1 39.06 138 THR A C 1
ATOM 1080 O O . THR A 1 138 ? -29.25 37 32.875 1 39.06 138 THR A O 1
ATOM 1083 N N . SER A 1 139 ? -30.75 35.562 32.5 1 38.72 139 SER A N 1
ATOM 1084 C CA . SER A 1 139 ? -31.859 36.469 32.75 1 38.72 139 SER A CA 1
ATOM 1085 C C . SER A 1 139 ? -31.797 37.062 34.156 1 38.72 139 SER A C 1
ATOM 1087 O O . SER A 1 139 ? -31.578 36.312 35.125 1 38.72 139 SER A O 1
ATOM 1089 N N . ALA A 1 140 ? -31.172 38.312 34.281 1 37.59 140 ALA A N 1
ATOM 1090 C CA . ALA A 1 140 ? -31.219 39.062 35.531 1 37.59 140 ALA A CA 1
ATOM 1091 C C . ALA A 1 140 ? -32.531 38.844 36.281 1 37.59 140 ALA A C 1
ATOM 1093 O O . ALA A 1 140 ? -33.594 39.125 35.719 1 37.59 140 ALA A O 1
ATOM 1094 N N . GLN A 1 141 ? -32.625 37.688 37 1 38.09 141 GLN A N 1
ATOM 1095 C CA . GLN A 1 141 ? -33.781 37.469 37.875 1 38.09 141 GLN A CA 1
ATOM 1096 C C . GLN A 1 141 ? -34.188 38.75 38.562 1 38.09 141 GLN A C 1
ATOM 1098 O O . GLN A 1 141 ? -33.406 39.406 39.25 1 38.09 141 GLN A O 1
ATOM 1103 N N . THR A 1 142 ? -34.969 39.594 37.812 1 37.06 142 THR A N 1
ATOM 1104 C CA . THR A 1 142 ? -35.562 40.75 38.438 1 37.06 142 THR A CA 1
ATOM 1105 C C . THR A 1 142 ? -36.062 40.406 39.844 1 37.06 142 THR A C 1
ATOM 1107 O O . THR A 1 142 ? -36.75 39.406 40.031 1 37.06 142 THR A O 1
ATOM 1110 N N . LEU A 1 143 ? -35.25 40.844 40.844 1 36.94 143 LEU A N 1
ATOM 1111 C CA . LEU A 1 143 ? -35.594 40.812 42.25 1 36.94 143 LEU A CA 1
ATOM 1112 C C . LEU A 1 143 ? -37.062 41.125 42.469 1 36.94 143 LEU A C 1
ATOM 1114 O O . LEU A 1 143 ? -37.562 42.156 42.031 1 36.94 143 LEU A O 1
ATOM 1118 N N . GLY A 1 144 ? -37.938 40.062 42.156 1 35.28 144 GLY A N 1
ATOM 1119 C CA . GLY A 1 144 ? -39.375 40.219 42.375 1 35.28 144 GLY A CA 1
ATOM 1120 C C . GLY A 1 144 ? -39.719 40.969 43.656 1 35.28 144 GLY A C 1
ATOM 1121 O O . GLY A 1 144 ? -38.875 41.094 44.562 1 35.28 144 GLY A O 1
ATOM 1122 N N . PRO A 1 145 ? -40.562 41.938 43.531 1 38.75 145 PRO A N 1
ATOM 1123 C CA . PRO A 1 145 ? -40.938 42.812 44.656 1 38.75 145 PRO A CA 1
ATOM 1124 C C . PRO A 1 145 ? -41.219 42.062 45.938 1 38.75 145 PRO A C 1
ATOM 1126 O O . PRO A 1 145 ? -41.594 40.875 45.906 1 38.75 145 PRO A O 1
ATOM 1129 N N . THR A 1 146 ? -40.25 42.062 46.875 1 36.31 146 THR A N 1
ATOM 1130 C CA . THR A 1 146 ? -40.406 41.594 48.25 1 36.31 146 THR A CA 1
ATOM 1131 C C . THR A 1 146 ? -41.812 41.906 48.781 1 36.31 146 THR A C 1
ATOM 1133 O O . THR A 1 146 ? -42.188 43.094 48.938 1 36.31 146 THR A O 1
ATOM 1136 N N . THR A 1 147 ? -42.875 41.281 48.188 1 37.25 147 THR A N 1
ATOM 1137 C CA . THR A 1 147 ? -44.219 41.531 48.688 1 37.25 147 THR A CA 1
ATOM 1138 C C . THR A 1 147 ? -44.25 41.375 50.219 1 37.25 147 THR A C 1
ATOM 1140 O O . THR A 1 147 ? -43.75 40.406 50.781 1 37.25 147 THR A O 1
ATOM 1143 N N . THR A 1 148 ? -44.25 42.5 50.875 1 33.16 148 THR A N 1
ATOM 1144 C CA . THR A 1 148 ? -44.438 42.781 52.281 1 33.16 148 THR A CA 1
ATOM 1145 C C . THR A 1 148 ? -45.625 41.938 52.844 1 33.16 148 THR A C 1
ATOM 1147 O O . THR A 1 148 ? -46.75 42.062 52.375 1 33.16 148 THR A O 1
ATOM 1150 N N . ALA A 1 149 ? -45.344 40.562 53.062 1 34.34 149 ALA A N 1
ATOM 1151 C CA . ALA A 1 149 ? -46.312 39.688 53.688 1 34.34 149 ALA A CA 1
ATOM 1152 C C . ALA A 1 149 ? -47.062 40.375 54.844 1 34.34 149 ALA A C 1
ATOM 1154 O O . ALA A 1 149 ? -46.438 40.938 55.75 1 34.34 149 ALA A O 1
ATOM 1155 N N . CYS A 1 150 ? -48.156 41 54.531 1 32.38 150 CYS A N 1
ATOM 1156 C CA . CYS A 1 150 ? -49.062 41.562 55.531 1 32.38 150 CYS A CA 1
ATOM 1157 C C . CYS A 1 150 ? -49.25 40.594 56.688 1 32.38 150 CYS A C 1
ATOM 1159 O O . CYS A 1 150 ? -49.562 39.406 56.5 1 32.38 150 CYS A O 1
ATOM 1161 N N . ALA A 1 151 ? -48.438 40.75 57.719 1 31.75 151 ALA A N 1
ATOM 1162 C CA . ALA A 1 151 ? -48.5 40.125 59.062 1 31.75 151 ALA A CA 1
ATOM 1163 C C . ALA A 1 151 ? -49.938 39.969 59.531 1 31.75 151 ALA A C 1
ATOM 1165 O O . ALA A 1 151 ? -50.594 40.969 59.875 1 31.75 151 ALA A O 1
ATOM 1166 N N . CYS A 1 152 ? -50.812 39.281 58.719 1 30.14 152 CYS A N 1
ATOM 1167 C CA . CYS A 1 152 ? -52.156 39.156 59.281 1 30.14 152 CYS A CA 1
ATOM 1168 C C . CYS A 1 152 ? -52.094 38.656 60.719 1 30.14 152 CYS A C 1
ATOM 1170 O O . CYS A 1 152 ? -51.375 37.719 61 1 30.14 152 CYS A O 1
ATOM 1172 N N . HIS A 1 153 ? -52.25 39.531 61.594 1 28.83 153 HIS A N 1
ATOM 1173 C CA . HIS A 1 153 ? -52.406 39.531 63.062 1 28.83 153 HIS A CA 1
ATOM 1174 C C . HIS A 1 153 ? -53.438 38.5 63.5 1 28.83 153 HIS A C 1
ATOM 1176 O O . HIS A 1 153 ? -54.656 38.781 63.5 1 28.83 153 HIS A O 1
ATOM 1182 N N . ASN A 1 154 ? -53.438 37.219 62.875 1 24.8 154 ASN A N 1
ATOM 1183 C CA . ASN A 1 154 ? -54.5 36.375 63.438 1 24.8 154 ASN A CA 1
ATOM 1184 C C . ASN A 1 154 ? -54.406 36.312 64.938 1 24.8 154 ASN A C 1
ATOM 1186 O O . ASN A 1 154 ? -53.344 36.031 65.5 1 24.8 154 ASN A O 1
ATOM 1190 N N . SER A 1 155 ? -55.281 36.938 65.625 1 29.03 155 SER A N 1
ATOM 1191 C CA . SER A 1 155 ? -55.719 37.062 67 1 29.03 155 SER A CA 1
ATOM 1192 C C . SER A 1 155 ? -55.938 35.719 67.688 1 29.03 155 SER A C 1
ATOM 1194 O O . SER A 1 155 ? -56.625 35.594 68.688 1 29.03 155 SER A O 1
ATOM 1196 N N . ASN A 1 156 ? -55.094 34.656 67.375 1 25.84 156 ASN A N 1
ATOM 1197 C CA . ASN A 1 156 ? -55.562 33.438 68.062 1 25.84 156 ASN A CA 1
ATOM 1198 C C . ASN A 1 156 ? -55.719 33.688 69.562 1 25.84 156 ASN A C 1
ATOM 1200 O O . ASN A 1 156 ? -54.812 34.25 70.25 1 25.84 156 ASN A O 1
ATOM 1204 N N . ARG A 1 157 ? -56.969 33.531 70.062 1 27.42 157 ARG A N 1
ATOM 1205 C CA . ARG A 1 157 ? -57.531 33.438 71.375 1 27.42 157 ARG A CA 1
ATOM 1206 C C . ARG A 1 157 ? -56.75 32.438 72.25 1 27.42 157 ARG A C 1
ATOM 1208 O O . ARG A 1 157 ? -56.25 31.422 71.688 1 27.42 157 ARG A O 1
ATOM 1215 N N . GLN A 1 158 ? -56.406 32.844 73.5 1 28.55 158 GLN A N 1
ATOM 1216 C CA . GLN A 1 158 ? -55.75 32.5 74.75 1 28.55 158 GLN A CA 1
ATOM 1217 C C . GLN A 1 158 ? -56.219 31.125 75.25 1 28.55 158 GLN A C 1
ATOM 1219 O O . GLN A 1 158 ? -57.406 30.859 75.312 1 28.55 158 GLN A O 1
ATOM 1224 N N . GLY A 1 159 ? -55.406 30.078 75 1 26.14 159 GLY A N 1
ATOM 1225 C CA . GLY A 1 159 ? -55.406 28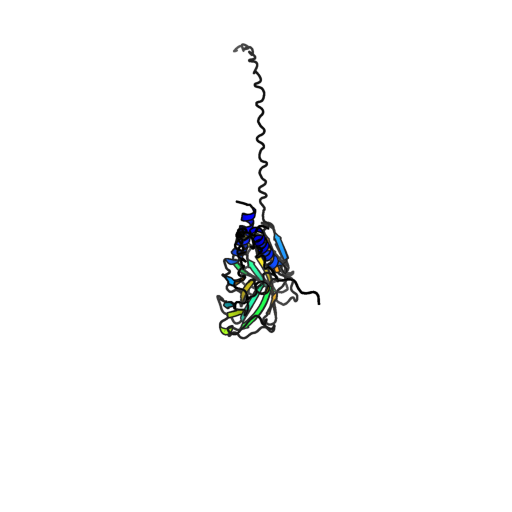.766 75.625 1 26.14 159 GLY A CA 1
ATOM 1226 C C . GLY A 1 159 ? -55.594 28.828 77.125 1 26.14 159 GLY A C 1
ATOM 1227 O O . GLY A 1 159 ? -54.844 29.531 77.812 1 26.14 159 GLY A O 1
ATOM 1228 N N . GLU A 1 160 ? -56.781 28.688 77.625 1 31.3 160 GLU A N 1
ATOM 1229 C CA . GLU A 1 160 ? -57.188 28.406 79 1 31.3 160 GLU A CA 1
ATOM 1230 C C . GLU A 1 160 ? -56.344 27.266 79.562 1 31.3 160 GLU A C 1
ATOM 1232 O O . GLU A 1 160 ? -56.188 26.219 78.938 1 31.3 160 GLU A O 1
ATOM 1237 N N . VAL A 1 161 ? -55.594 27.562 80.625 1 30.92 161 VAL A N 1
ATOM 1238 C CA . VAL A 1 161 ? -54.719 26.938 81.625 1 30.92 161 VAL A CA 1
ATOM 1239 C C . VAL A 1 161 ? -55.5 25.875 82.375 1 30.92 161 VAL A C 1
ATOM 1241 O O . VAL A 1 161 ? -56.375 26.188 83.188 1 30.92 161 VAL A O 1
ATOM 1244 N N . LEU A 1 162 ? -56.094 24.906 81.562 1 24.56 162 LEU A N 1
ATOM 1245 C CA . LEU A 1 162 ? -56.344 23.812 82.5 1 24.56 162 LEU A CA 1
ATOM 1246 C C . LEU A 1 162 ? -55.031 23.094 82.812 1 24.56 162 LEU A C 1
ATOM 1248 O O . LEU A 1 162 ? -54.25 22.766 81.938 1 24.56 162 LEU A O 1
ATOM 1252 N N . MET B 1 1 ? -7.277 26.531 24.453 1 38.12 1 MET B N 1
ATOM 1253 C CA . MET B 1 1 ? -6.449 26.094 23.344 1 38.12 1 MET B CA 1
ATOM 1254 C C . MET B 1 1 ? -7.184 26.281 22.016 1 38.12 1 MET B C 1
ATOM 1256 O O . MET B 1 1 ? -8.391 26.047 21.938 1 38.12 1 MET B O 1
ATOM 1260 N N . ASP B 1 2 ? -6.684 27.078 21.156 1 46.84 2 ASP B N 1
ATOM 1261 C CA . ASP B 1 2 ? -7.309 27.484 19.891 1 46.84 2 ASP B CA 1
ATOM 1262 C C . ASP B 1 2 ? -7.684 26.266 19.062 1 46.84 2 ASP B C 1
ATOM 1264 O O . ASP B 1 2 ? -6.91 25.297 18.969 1 46.84 2 ASP B O 1
ATOM 1268 N N . PRO B 1 3 ? -8.93 26.219 18.75 1 51.38 3 PRO B N 1
ATOM 1269 C CA . PRO B 1 3 ? -9.477 25.094 17.969 1 51.38 3 PRO B CA 1
ATOM 1270 C C . PRO B 1 3 ? -8.594 24.734 16.766 1 51.38 3 PRO B C 1
ATOM 1272 O O . PRO B 1 3 ? -8.578 23.578 16.344 1 51.38 3 PRO B O 1
ATOM 1275 N N . LYS B 1 4 ? -8.047 25.719 16.281 1 47.91 4 LYS B N 1
ATOM 1276 C CA . LYS B 1 4 ? -7.168 25.469 15.133 1 47.91 4 LYS B CA 1
ATOM 1277 C C . LYS B 1 4 ? -5.996 24.578 15.523 1 47.91 4 LYS B C 1
ATOM 1279 O O . LYS B 1 4 ? -5.59 23.703 14.75 1 47.91 4 LYS B O 1
ATOM 1284 N N . TRP B 1 5 ? -5.52 24.906 16.734 1 46.44 5 TRP B N 1
ATOM 1285 C CA . TRP B 1 5 ? -4.387 24.094 17.188 1 46.44 5 TRP B CA 1
ATOM 1286 C C . TRP B 1 5 ? -4.789 22.641 17.375 1 46.44 5 TRP B C 1
ATOM 1288 O O . TRP B 1 5 ? -4.02 21.734 17.047 1 46.44 5 TRP B O 1
ATOM 1298 N N . ILE B 1 6 ? -5.977 22.406 17.766 1 46.5 6 ILE B N 1
ATOM 1299 C CA . ILE B 1 6 ? -6.434 21.031 17.953 1 46.5 6 ILE B CA 1
ATOM 1300 C C . ILE B 1 6 ? -6.531 20.344 16.594 1 46.5 6 ILE B C 1
ATOM 1302 O O . ILE B 1 6 ? -6.156 19.172 16.453 1 46.5 6 ILE B O 1
ATOM 1306 N N . GLN B 1 7 ? -6.879 21.047 15.648 1 44.88 7 GLN B N 1
ATOM 1307 C CA . GLN B 1 7 ? -7.008 20.469 14.312 1 44.88 7 GLN B CA 1
ATOM 1308 C C . GLN B 1 7 ? -5.641 20.109 13.734 1 44.88 7 GLN B C 1
ATOM 1310 O O . GLN B 1 7 ? -5.48 19.047 13.133 1 44.88 7 GLN B O 1
ATOM 1315 N N . ILE B 1 8 ? -4.699 21.125 13.906 1 46.34 8 ILE B N 1
ATOM 1316 C CA . ILE B 1 8 ? -3.35 20.828 13.43 1 46.34 8 ILE B CA 1
ATOM 1317 C C . ILE B 1 8 ? -2.791 19.625 14.172 1 46.34 8 ILE B C 1
ATOM 1319 O O . ILE B 1 8 ? -2.166 18.75 13.562 1 46.34 8 ILE B O 1
ATOM 1323 N N . LEU B 1 9 ? -3.021 19.609 15.43 1 44.91 9 LEU B N 1
ATOM 1324 C CA . LEU B 1 9 ? -2.525 18.469 16.219 1 44.91 9 LEU B CA 1
ATOM 1325 C C . LEU B 1 9 ? -3.162 17.172 15.742 1 44.91 9 LEU B C 1
ATOM 1327 O O . LEU B 1 9 ? -2.484 16.141 15.641 1 44.91 9 LEU B O 1
ATOM 1331 N N . VAL B 1 10 ? -4.328 17.359 15.445 1 44.78 10 VAL B N 1
ATOM 1332 C CA . VAL B 1 10 ? -5.031 16.156 15.039 1 44.78 10 VAL B CA 1
ATOM 1333 C C . VAL B 1 10 ? -4.504 15.68 13.68 1 44.78 10 VAL B C 1
ATOM 1335 O O . VAL B 1 10 ? -4.285 14.484 13.477 1 44.78 10 VAL B O 1
ATOM 1338 N N . ILE B 1 11 ? -4.285 16.609 12.82 1 44.59 11 ILE B N 1
ATOM 1339 C CA . ILE B 1 11 ? -3.746 16.219 11.523 1 44.59 11 ILE B CA 1
ATOM 1340 C C . ILE B 1 11 ? -2.338 15.656 11.695 1 44.59 11 ILE B C 1
ATOM 1342 O O . ILE B 1 11 ? -1.986 14.648 11.086 1 44.59 11 ILE B O 1
ATOM 1346 N N . LEU B 1 12 ? -1.518 16.438 12.453 1 44.59 12 LEU B N 1
ATOM 1347 C CA . LEU B 1 12 ? -0.173 15.938 12.711 1 44.59 12 LEU B CA 1
ATOM 1348 C C . LEU B 1 12 ? -0.223 14.539 13.312 1 44.59 12 LEU B C 1
ATOM 1350 O O . LEU B 1 12 ? 0.568 13.672 12.938 1 44.59 12 LEU B O 1
ATOM 1354 N N . VAL B 1 13 ? -1.032 14.422 14.281 1 44.06 13 VAL B N 1
ATOM 1355 C CA . VAL B 1 13 ? -1.128 13.117 14.938 1 44.06 13 VAL B CA 1
ATOM 1356 C C . VAL B 1 13 ? -1.632 12.07 13.945 1 44.06 13 VAL B C 1
ATOM 1358 O O . VAL B 1 13 ? -1.145 10.938 13.93 1 44.06 13 VAL B O 1
ATOM 1361 N N . PHE B 1 14 ? -2.535 12.492 13.211 1 43.22 14 PHE B N 1
ATOM 1362 C CA . PHE B 1 14 ? -3.086 11.539 12.258 1 43.22 14 PHE B CA 1
ATOM 1363 C C . PHE B 1 14 ? -2.037 11.133 11.227 1 43.22 14 PHE B C 1
ATOM 1365 O O . PHE B 1 14 ? -1.927 9.953 10.875 1 43.22 14 PHE B O 1
ATOM 1372 N N . CYS B 1 15 ? -1.457 12.188 10.719 1 46.47 15 CYS B N 1
ATOM 1373 C CA . CYS B 1 15 ? -0.363 11.844 9.82 1 46.47 15 CYS B CA 1
ATOM 1374 C C . CYS B 1 15 ? 0.7 11.023 10.539 1 46.47 15 CYS B C 1
ATOM 1376 O O . CYS B 1 15 ? 1.318 10.141 9.945 1 46.47 15 CYS B O 1
ATOM 1378 N N . GLN B 1 16 ? 0.906 11.438 11.734 1 43.94 16 GLN B N 1
ATOM 1379 C CA . GLN B 1 16 ? 1.882 10.672 12.5 1 43.94 16 GLN B CA 1
ATOM 1380 C C . GLN B 1 16 ? 1.401 9.242 12.727 1 43.94 16 GLN B C 1
ATOM 1382 O O . GLN B 1 16 ? 2.207 8.305 12.766 1 43.94 16 GLN B O 1
ATOM 1387 N N . LYS B 1 17 ? 0.199 9.141 13.039 1 44.81 17 LYS B N 1
ATOM 1388 C CA . LYS B 1 17 ? -0.297 7.82 13.414 1 44.81 17 LYS B CA 1
ATOM 1389 C C . LYS B 1 17 ? -0.234 6.848 12.234 1 44.81 17 LYS B C 1
ATOM 1391 O O . LYS B 1 17 ? -0.529 5.66 12.391 1 44.81 17 LYS B O 1
ATOM 1396 N N . MET B 1 18 ? -0.386 7.398 11.062 1 44.12 18 MET B N 1
ATOM 1397 C CA . MET B 1 18 ? -0.109 6.355 10.078 1 44.12 18 MET B CA 1
ATOM 1398 C C . MET B 1 18 ? 1.19 5.629 10.406 1 44.12 18 MET B C 1
ATOM 1400 O O . MET B 1 18 ? 1.438 4.535 9.898 1 44.12 18 MET B O 1
ATOM 1404 N N . THR B 1 19 ? 2.08 6.273 11.344 1 43.59 19 THR B N 1
ATOM 1405 C CA . THR B 1 19 ? 3.49 5.941 11.508 1 43.59 19 THR B CA 1
ATOM 1406 C C . THR B 1 19 ? 3.668 4.82 12.523 1 43.59 19 THR B C 1
ATOM 1408 O O . THR B 1 19 ? 4.789 4.359 12.758 1 43.59 19 THR B O 1
ATOM 1411 N N . SER B 1 20 ? 2.816 4.641 13.312 1 47.12 20 SER B N 1
ATOM 1412 C CA . SER B 1 20 ? 3.398 3.826 14.375 1 47.12 20 SER B CA 1
ATOM 1413 C C . SER B 1 20 ? 4.043 2.562 13.812 1 47.12 20 SER B C 1
ATOM 1415 O O . SER B 1 20 ? 5.055 2.09 14.336 1 47.12 20 SER B O 1
ATOM 1417 N N . GLY B 1 21 ? 3.486 1.999 12.844 1 54.81 21 GLY B N 1
ATOM 1418 C CA . GLY B 1 21 ? 4.195 0.836 12.328 1 54.81 21 GLY B CA 1
ATOM 1419 C C . GLY B 1 21 ? 5.121 1.163 11.172 1 54.81 21 GLY B C 1
ATOM 1420 O O . GLY B 1 21 ? 5.715 0.264 10.57 1 54.81 21 GLY B O 1
ATOM 1421 N N . THR B 1 22 ? 5.137 2.441 10.953 1 61.94 22 THR B N 1
ATOM 1422 C CA . THR B 1 22 ? 5.938 2.943 9.836 1 61.94 22 THR B CA 1
ATOM 1423 C C . THR B 1 22 ? 7.145 3.723 10.352 1 61.94 22 THR B C 1
ATOM 1425 O O . THR B 1 22 ? 7.059 4.414 11.367 1 61.94 22 THR B O 1
ATOM 1428 N N . GLU B 1 23 ? 8.352 3.334 10 1 71.44 23 GLU B N 1
ATOM 1429 C CA . GLU B 1 23 ? 9.516 4.184 10.25 1 71.44 23 GLU B CA 1
ATOM 1430 C C . GLU B 1 23 ? 9.461 5.449 9.391 1 71.44 23 GLU B C 1
ATOM 1432 O O . GLU B 1 23 ? 9.523 5.375 8.164 1 71.44 23 GLU B O 1
ATOM 1437 N N . ASP B 1 24 ? 9.086 6.551 10.078 1 78.38 24 ASP B N 1
ATOM 1438 C CA . ASP B 1 24 ? 9.172 7.82 9.359 1 78.38 24 ASP B CA 1
ATOM 1439 C C . ASP B 1 24 ? 10.625 8.273 9.227 1 78.38 24 ASP B C 1
ATOM 1441 O O . ASP B 1 24 ? 11.352 8.352 10.219 1 78.38 24 ASP B O 1
ATOM 1445 N N . ARG B 1 25 ? 10.984 8.461 8.039 1 89.38 25 ARG B N 1
ATOM 1446 C CA . ARG B 1 25 ? 12.328 8.961 7.781 1 89.38 25 ARG B CA 1
ATOM 1447 C C . ARG B 1 25 ? 12.281 10.328 7.098 1 89.38 25 ARG B C 1
ATOM 1449 O O . ARG B 1 25 ? 11.695 10.469 6.02 1 89.38 25 ARG B O 1
ATOM 1456 N N . VAL B 1 26 ? 12.781 11.336 7.758 1 90.19 26 VAL B N 1
ATOM 1457 C CA . VAL B 1 26 ? 12.891 12.656 7.156 1 90.19 26 VAL B CA 1
ATOM 1458 C C . VAL B 1 26 ? 14.109 12.711 6.242 1 90.19 26 VAL B C 1
ATOM 1460 O O . VAL B 1 26 ? 15.227 12.422 6.672 1 90.19 26 VAL B O 1
ATOM 1463 N N . VAL B 1 27 ? 13.883 13.047 5.047 1 95.12 27 VAL B N 1
ATOM 1464 C CA . VAL B 1 27 ? 14.945 12.969 4.051 1 95.12 27 VAL B CA 1
ATOM 1465 C C . VAL B 1 27 ? 15.141 14.336 3.393 1 95.12 27 VAL B C 1
ATOM 1467 O O . VAL B 1 27 ? 14.164 15.031 3.102 1 95.12 27 VAL B O 1
ATOM 1470 N N . LYS B 1 28 ? 16.344 14.695 3.113 1 94.75 28 LYS B N 1
ATOM 1471 C CA . LYS B 1 28 ? 16.656 15.945 2.434 1 94.75 28 LYS B CA 1
ATOM 1472 C C . LYS B 1 28 ? 16.531 15.805 0.92 1 94.75 28 LYS B C 1
ATOM 1474 O O . LYS B 1 28 ? 16.703 14.711 0.378 1 94.75 28 LYS B O 1
ATOM 1479 N N . GLU B 1 29 ? 16.188 16.953 0.298 1 96.06 29 GLU B N 1
ATOM 1480 C CA . GLU B 1 29 ? 16.156 16.953 -1.161 1 96.06 29 GLU B CA 1
ATOM 1481 C C . GLU B 1 29 ? 17.484 16.531 -1.75 1 96.06 29 GLU B C 1
ATOM 1483 O O . GLU B 1 29 ? 18.547 16.969 -1.297 1 96.06 29 GLU B O 1
ATOM 1488 N N . GLY B 1 30 ? 17.469 15.594 -2.695 1 95.88 30 GLY B N 1
ATOM 1489 C CA . GLY B 1 30 ? 18.656 15.148 -3.402 1 95.88 30 GLY B CA 1
ATOM 1490 C C . GLY B 1 30 ? 19.406 14.031 -2.691 1 95.88 30 GLY B C 1
ATOM 1491 O O . GLY B 1 30 ? 20.344 13.461 -3.238 1 95.88 30 GLY B O 1
ATOM 1492 N N . GLU B 1 31 ? 18.984 13.68 -1.54 1 96.38 31 GLU B N 1
ATOM 1493 C CA . GLU B 1 31 ? 19.656 12.672 -0.733 1 96.38 31 GLU B CA 1
ATOM 1494 C C . GLU B 1 31 ? 19.406 11.266 -1.273 1 96.38 31 GLU B C 1
ATOM 1496 O O . GLU B 1 31 ? 18.297 10.969 -1.742 1 96.38 31 GLU B O 1
ATOM 1501 N N . THR B 1 32 ? 20.422 10.453 -1.192 1 97 32 THR B N 1
ATOM 1502 C CA . THR B 1 32 ? 20.234 9.031 -1.481 1 97 32 THR B CA 1
ATOM 1503 C C . THR B 1 32 ? 19.625 8.305 -0.291 1 97 32 THR B C 1
ATOM 1505 O O . THR B 1 32 ? 20.016 8.531 0.854 1 97 32 THR B O 1
ATOM 1508 N N . VAL B 1 33 ? 18.656 7.512 -0.58 1 97.12 33 VAL B N 1
ATOM 1509 C CA . VAL B 1 33 ? 17.953 6.824 0.5 1 97.12 33 VAL B CA 1
ATOM 1510 C C . VAL B 1 33 ? 18 5.316 0.262 1 97.12 33 VAL B C 1
ATOM 1512 O O . VAL B 1 33 ? 17.703 4.848 -0.844 1 97.12 33 VAL B O 1
ATOM 1515 N N . GLU B 1 34 ? 18.344 4.539 1.286 1 97.12 34 GLU B N 1
ATOM 1516 C CA . GLU B 1 34 ? 18.312 3.08 1.242 1 97.12 34 GLU B CA 1
ATOM 1517 C C . GLU B 1 34 ? 17.188 2.531 2.125 1 97.12 34 GLU B C 1
ATOM 1519 O O . GLU B 1 34 ? 17.078 2.889 3.299 1 97.12 34 GLU B O 1
ATOM 1524 N N . ILE B 1 35 ? 16.422 1.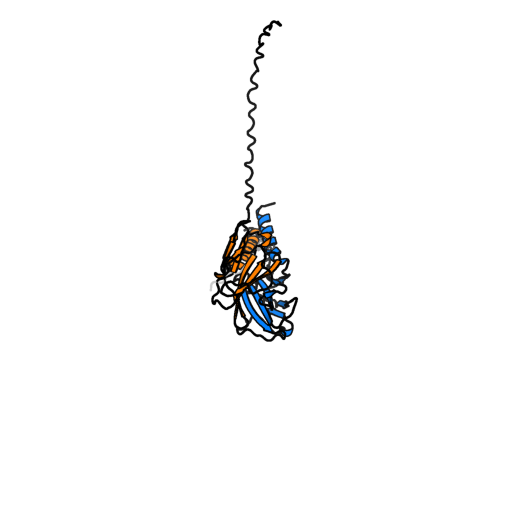72 1.538 1 95.88 35 ILE B N 1
ATOM 1525 C CA . ILE B 1 35 ? 15.312 1.089 2.258 1 95.88 35 ILE B CA 1
ATOM 1526 C C . ILE B 1 35 ? 15.5 -0.427 2.26 1 95.88 35 ILE B C 1
ATOM 1528 O O . ILE B 1 35 ? 15.523 -1.057 1.199 1 95.88 35 ILE B O 1
ATOM 1532 N N . LYS B 1 36 ? 15.648 -1.025 3.383 1 94.88 36 LYS B N 1
ATOM 1533 C CA . LYS B 1 36 ? 15.844 -2.467 3.5 1 94.88 36 LYS B CA 1
ATOM 1534 C C . LYS B 1 36 ? 14.516 -3.186 3.729 1 94.88 36 LYS B C 1
ATOM 1536 O O . LYS B 1 36 ? 13.695 -2.742 4.531 1 94.88 36 LYS B O 1
ATOM 1541 N N . CYS B 1 37 ? 14.297 -4.199 2.955 1 94.88 37 CYS B N 1
ATOM 1542 C CA . CYS B 1 37 ? 13.109 -5.031 3.146 1 94.88 37 CYS B CA 1
ATOM 1543 C C . CYS B 1 37 ? 13.305 -5.984 4.32 1 94.88 37 CYS B C 1
ATOM 1545 O O . CYS B 1 37 ? 14.211 -6.812 4.312 1 94.88 37 CYS B O 1
ATOM 1547 N N . LYS B 1 38 ? 12.5 -5.867 5.301 1 92.06 38 LYS B N 1
ATOM 1548 C CA . LYS B 1 38 ? 12.5 -6.746 6.465 1 92.06 38 LYS B CA 1
ATOM 1549 C C . LYS B 1 38 ? 11.25 -7.617 6.5 1 92.06 38 LYS B C 1
ATOM 1551 O O . LYS B 1 38 ? 10.195 -7.176 6.965 1 92.06 38 LYS B O 1
ATOM 1556 N N . LEU B 1 39 ? 11.398 -8.828 6.055 1 92.12 39 LEU B N 1
ATOM 1557 C CA . LEU B 1 39 ? 10.312 -9.797 6.039 1 92.12 39 LEU B CA 1
ATOM 1558 C C . LEU B 1 39 ? 10.492 -10.836 7.141 1 92.12 39 LEU B C 1
ATOM 1560 O O . LEU B 1 39 ? 11.625 -11.219 7.457 1 92.12 39 LEU B O 1
ATOM 1564 N N . ALA B 1 40 ? 9.383 -11.234 7.691 1 87.12 40 ALA B N 1
ATOM 1565 C CA . ALA B 1 40 ? 9.453 -12.305 8.688 1 87.12 40 ALA B CA 1
ATOM 1566 C C . ALA B 1 40 ? 9.969 -13.602 8.062 1 87.12 40 ALA B C 1
ATOM 1568 O O . ALA B 1 40 ? 10.711 -14.352 8.695 1 87.12 40 ALA B O 1
ATOM 1569 N N . GLU B 1 41 ? 9.578 -13.883 6.867 1 85.31 41 GLU B N 1
ATOM 1570 C CA . GLU B 1 41 ? 10.023 -15.039 6.094 1 85.31 41 GLU B CA 1
ATOM 1571 C C . GLU B 1 41 ? 10.398 -14.633 4.672 1 85.31 41 GLU B C 1
ATOM 1573 O O . GLU B 1 41 ? 9.609 -14 3.967 1 85.31 41 GLU B O 1
ATOM 1578 N N . MET B 1 42 ? 11.656 -14.883 4.508 1 76 42 MET B N 1
ATOM 1579 C CA . MET B 1 42 ? 12.094 -14.594 3.146 1 76 42 MET B CA 1
ATOM 1580 C C . MET B 1 42 ? 11.75 -15.75 2.211 1 76 42 MET B C 1
ATOM 1582 O O . MET B 1 42 ? 12.203 -16.875 2.408 1 76 42 MET B O 1
ATOM 1586 N N . LEU B 1 43 ? 10.906 -15.406 1.304 1 82.25 43 LEU B N 1
ATOM 1587 C CA . LEU B 1 43 ? 10.492 -16.422 0.344 1 82.25 43 LEU B CA 1
ATOM 1588 C C . LEU B 1 43 ? 11.125 -16.172 -1.022 1 82.25 43 LEU B C 1
ATOM 1590 O O . LEU B 1 43 ? 12.102 -15.438 -1.132 1 82.25 43 LEU B O 1
ATOM 1594 N N . SER B 1 44 ? 10.664 -16.797 -2.043 1 85.75 44 SER B N 1
ATOM 1595 C CA . SER B 1 44 ? 11.32 -16.891 -3.342 1 85.75 44 SER B CA 1
ATOM 1596 C C . SER B 1 44 ? 11.312 -15.547 -4.059 1 85.75 44 SER B C 1
ATOM 1598 O O . SER B 1 44 ? 12.188 -15.273 -4.887 1 85.75 44 SER B O 1
ATOM 1600 N N . MET B 1 45 ? 10.336 -14.688 -3.73 1 93.12 45 MET B N 1
ATOM 1601 C CA . MET B 1 45 ? 10.25 -13.422 -4.457 1 93.12 45 MET B CA 1
ATOM 1602 C C . MET B 1 45 ? 9.812 -12.289 -3.533 1 93.12 45 MET B C 1
ATOM 1604 O O . MET B 1 45 ? 8.977 -12.492 -2.652 1 93.12 45 MET B O 1
ATOM 1608 N N . VAL B 1 46 ? 10.492 -11.195 -3.77 1 95.38 46 VAL B N 1
ATOM 1609 C CA . VAL B 1 46 ? 10.133 -9.984 -3.043 1 95.38 46 VAL B CA 1
ATOM 1610 C C . VAL B 1 46 ? 9.555 -8.953 -4.012 1 95.38 46 VAL B C 1
ATOM 1612 O O . VAL B 1 46 ? 10.125 -8.703 -5.078 1 95.38 46 VAL B O 1
ATOM 1615 N N . ILE B 1 47 ? 8.438 -8.391 -3.646 1 96 47 ILE B N 1
ATOM 1616 C CA . ILE B 1 47 ? 7.758 -7.387 -4.453 1 96 47 ILE B CA 1
ATOM 1617 C C . ILE B 1 47 ? 7.859 -6.023 -3.77 1 96 47 ILE B C 1
ATOM 1619 O O . ILE B 1 47 ? 7.555 -5.891 -2.582 1 96 47 ILE B O 1
ATOM 1623 N N . TRP B 1 48 ? 8.344 -5.027 -4.527 1 95.94 48 TRP B N 1
ATOM 1624 C CA . TRP B 1 48 ? 8.453 -3.664 -4.02 1 95.94 48 TRP B CA 1
ATOM 1625 C C . TRP B 1 48 ? 7.383 -2.764 -4.629 1 95.94 48 TRP B C 1
ATOM 1627 O O . TRP B 1 48 ? 7.133 -2.818 -5.836 1 95.94 48 TRP B O 1
ATOM 1637 N N . PHE B 1 49 ? 6.758 -1.983 -3.738 1 94.56 49 PHE B N 1
ATOM 1638 C CA . PHE B 1 49 ? 5.77 -1.01 -4.195 1 94.56 49 PHE B CA 1
ATOM 1639 C C . PHE B 1 49 ? 5.668 0.157 -3.223 1 94.56 49 PHE B C 1
ATOM 1641 O O . PHE B 1 49 ? 6.301 0.146 -2.164 1 94.56 49 PHE B O 1
ATOM 1648 N N . ARG B 1 50 ? 4.957 1.164 -3.688 1 90.75 50 ARG B N 1
ATOM 1649 C CA . ARG B 1 50 ? 4.867 2.33 -2.814 1 90.75 50 ARG B CA 1
ATOM 1650 C C . ARG B 1 50 ? 3.545 3.062 -3.014 1 90.75 50 ARG B C 1
ATOM 1652 O O . ARG B 1 50 ? 2.869 2.873 -4.027 1 90.75 50 ARG B O 1
ATOM 1659 N N . VAL B 1 51 ? 3.221 3.727 -1.945 1 86.31 51 VAL B N 1
ATOM 1660 C CA . VAL B 1 51 ? 2.104 4.664 -1.99 1 86.31 51 VAL B CA 1
ATOM 1661 C C . VAL B 1 51 ? 2.629 6.098 -1.949 1 86.31 51 VAL B C 1
ATOM 1663 O O . VAL B 1 51 ? 3.16 6.539 -0.928 1 86.31 51 VAL B O 1
ATOM 1666 N N . LEU B 1 52 ? 2.4 6.695 -2.996 1 85.44 52 LEU B N 1
ATOM 1667 C CA . LEU B 1 52 ? 2.9 8.062 -3.061 1 85.44 52 LEU B CA 1
ATOM 1668 C C . LEU B 1 52 ? 1.869 9.047 -2.51 1 85.44 52 LEU B C 1
ATOM 1670 O O . LEU B 1 52 ? 0.664 8.805 -2.605 1 85.44 52 LEU B O 1
ATOM 1674 N N . ASP B 1 53 ? 2.459 10.109 -2.047 1 77.38 53 ASP B N 1
ATOM 1675 C CA . ASP B 1 53 ? 1.602 11.117 -1.43 1 77.38 53 ASP B CA 1
ATOM 1676 C C . ASP B 1 53 ? 0.614 11.688 -2.441 1 77.38 53 ASP B C 1
ATOM 1678 O O . ASP B 1 53 ? -0.513 12.039 -2.088 1 77.38 53 ASP B O 1
ATOM 1682 N N . HIS B 1 54 ? 0.983 11.664 -3.719 1 73.38 54 HIS B N 1
ATOM 1683 C CA . HIS B 1 54 ? 0.152 12.406 -4.66 1 73.38 54 HIS B CA 1
ATOM 1684 C C . HIS B 1 54 ? -0.425 11.484 -5.73 1 73.38 54 HIS B C 1
ATOM 1686 O O . HIS B 1 54 ? -1.268 11.906 -6.527 1 73.38 54 HIS B O 1
ATOM 1692 N N . SER B 1 55 ? -0.028 10.344 -5.918 1 71.69 55 SER B N 1
ATOM 1693 C CA . SER B 1 55 ? -0.464 9.547 -7.059 1 71.69 55 SER B CA 1
ATOM 1694 C C . SER B 1 55 ? -0.936 8.164 -6.621 1 71.69 55 SER B C 1
ATOM 1696 O O . SER B 1 55 ? -1.384 7.363 -7.445 1 71.69 55 SER B O 1
ATOM 1698 N N . GLY B 1 56 ? -0.861 7.883 -5.418 1 77.94 56 GLY B N 1
ATOM 1699 C CA . GLY B 1 56 ? -1.407 6.609 -4.977 1 77.94 56 GLY B CA 1
ATOM 1700 C C . GLY B 1 56 ? -0.392 5.48 -5.008 1 77.94 56 GLY B C 1
ATOM 1701 O O . GLY B 1 56 ? 0.786 5.691 -4.711 1 77.94 56 GLY B O 1
ATOM 1702 N N . MET B 1 57 ? -0.935 4.234 -5.5 1 88.75 57 MET B N 1
ATOM 1703 C CA . MET B 1 57 ? -0.099 3.039 -5.418 1 88.75 57 MET B CA 1
ATOM 1704 C C . MET B 1 57 ? 0.726 2.865 -6.688 1 88.75 57 MET B C 1
ATOM 1706 O O . MET B 1 57 ? 0.213 3.039 -7.797 1 88.75 57 MET B O 1
ATOM 1710 N N . GLU B 1 58 ? 1.988 2.525 -6.547 1 91.38 58 GLU B N 1
ATOM 1711 C CA . GLU B 1 58 ? 2.877 2.279 -7.676 1 91.38 58 GLU B CA 1
ATOM 1712 C C . GLU B 1 58 ? 3.725 1.029 -7.453 1 91.38 58 GLU B C 1
ATOM 1714 O O . GLU B 1 58 ? 4.34 0.874 -6.395 1 91.38 58 GLU B O 1
ATOM 1719 N N . PHE B 1 59 ? 3.682 0.223 -8.469 1 93.31 59 PHE B N 1
ATOM 1720 C CA . PHE B 1 59 ? 4.586 -0.92 -8.484 1 93.31 59 PHE B CA 1
ATOM 1721 C C . PHE B 1 59 ? 6.008 -0.479 -8.812 1 93.31 59 PHE B C 1
A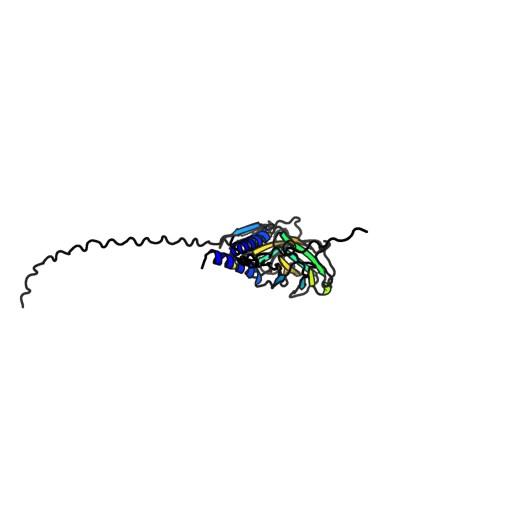TOM 1723 O O . PHE B 1 59 ? 6.219 0.348 -9.703 1 93.31 59 PHE B O 1
ATOM 1730 N N . ILE B 1 60 ? 6.941 -1.004 -8.078 1 95.81 60 ILE B N 1
ATOM 1731 C CA . ILE B 1 60 ? 8.328 -0.646 -8.336 1 95.81 60 ILE B CA 1
ATOM 1732 C C . ILE B 1 60 ? 9.016 -1.771 -9.109 1 95.81 60 ILE B C 1
ATOM 1734 O O . ILE B 1 60 ? 9.398 -1.596 -10.273 1 95.81 60 ILE B O 1
ATOM 1738 N N . ALA B 1 61 ? 9.125 -2.984 -8.484 1 96.31 61 ALA B N 1
ATOM 1739 C CA . ALA B 1 61 ? 9.75 -4.137 -9.125 1 96.31 61 ALA B CA 1
ATOM 1740 C C . ALA B 1 61 ? 9.648 -5.379 -8.242 1 96.31 61 ALA B C 1
ATOM 1742 O O . ALA B 1 61 ? 9.305 -5.281 -7.062 1 96.31 61 ALA B O 1
ATOM 1743 N N . SER B 1 62 ? 9.875 -6.488 -8.852 1 96.06 62 SER B N 1
ATOM 1744 C CA . SER B 1 62 ? 9.977 -7.75 -8.133 1 96.06 62 SER B CA 1
ATOM 1745 C C . SER B 1 62 ? 11.352 -8.383 -8.328 1 96.06 62 SER B C 1
ATOM 1747 O O . SER B 1 62 ? 11.938 -8.289 -9.414 1 96.06 62 SER B O 1
ATOM 1749 N N . PHE B 1 63 ? 11.789 -9.086 -7.27 1 95.44 63 PHE B N 1
ATOM 1750 C CA . PHE B 1 63 ? 13.125 -9.68 -7.293 1 95.44 63 PHE B CA 1
ATOM 1751 C C . PHE B 1 63 ? 13.109 -11.07 -6.66 1 95.44 63 PHE B C 1
ATOM 1753 O O . PHE B 1 63 ? 12.328 -11.328 -5.746 1 95.44 63 PHE B O 1
ATOM 1760 N N . SER B 1 64 ? 14.031 -11.867 -7.172 1 94.75 64 SER B N 1
ATOM 1761 C CA . SER B 1 64 ? 14.297 -13.125 -6.48 1 94.75 64 SER B CA 1
ATOM 1762 C C . SER B 1 64 ? 15.086 -12.891 -5.195 1 94.75 64 SER B C 1
ATOM 1764 O O . SER B 1 64 ? 15.508 -11.773 -4.91 1 94.75 64 SER B O 1
ATOM 1766 N N . ARG B 1 65 ? 15.289 -13.898 -4.441 1 90.56 65 ARG B N 1
ATOM 1767 C CA . ARG B 1 65 ? 15.992 -13.812 -3.166 1 90.56 65 ARG B CA 1
ATOM 1768 C C . ARG B 1 65 ? 17.422 -13.328 -3.367 1 90.56 65 ARG B C 1
ATOM 1770 O O . ARG B 1 65 ? 17.984 -12.625 -2.516 1 90.56 65 ARG B O 1
ATOM 1777 N N . ASP B 1 66 ? 17.984 -13.648 -4.48 1 92 66 ASP B N 1
ATOM 1778 C CA . ASP B 1 66 ? 19.375 -13.289 -4.734 1 92 66 ASP B CA 1
ATOM 1779 C C . ASP B 1 66 ? 19.484 -11.906 -5.371 1 92 66 ASP B C 1
ATOM 1781 O O . ASP B 1 66 ? 20.578 -11.461 -5.723 1 92 66 ASP B O 1
ATOM 1785 N N . GLY B 1 67 ? 18.359 -11.266 -5.57 1 93 67 GLY B N 1
ATOM 1786 C CA . GLY B 1 67 ? 18.375 -9.883 -6.035 1 93 67 GLY B CA 1
ATOM 1787 C C . GLY B 1 67 ? 18.172 -9.758 -7.531 1 93 67 GLY B C 1
ATOM 1788 O O . GLY B 1 67 ? 18.266 -8.656 -8.086 1 93 67 GLY B O 1
ATOM 1789 N N . THR B 1 68 ? 17.891 -10.828 -8.25 1 94.25 68 THR B N 1
ATOM 1790 C CA . THR B 1 68 ? 17.641 -10.766 -9.68 1 94.25 68 THR B CA 1
ATOM 1791 C C . THR B 1 68 ? 16.25 -10.219 -9.969 1 94.25 68 THR B C 1
ATOM 1793 O O . THR B 1 68 ? 15.258 -10.703 -9.398 1 94.25 68 THR B O 1
ATOM 1796 N N . LYS B 1 69 ? 16.188 -9.258 -10.844 1 95 69 LYS B N 1
ATOM 1797 C CA . LYS B 1 69 ? 14.898 -8.68 -11.188 1 95 69 LYS B CA 1
ATOM 1798 C C . LYS B 1 69 ? 14.031 -9.68 -11.938 1 95 69 LYS B C 1
ATOM 1800 O O . LYS B 1 69 ? 14.484 -10.328 -12.883 1 95 69 LYS B O 1
ATOM 1805 N N . LYS B 1 70 ? 12.773 -9.734 -11.562 1 94.94 70 LYS B N 1
ATOM 1806 C CA . LYS B 1 70 ? 11.867 -10.734 -12.133 1 94.94 70 LYS B CA 1
ATOM 1807 C C . LYS B 1 70 ? 10.758 -10.07 -12.938 1 94.94 70 LYS B C 1
ATOM 1809 O O . LYS B 1 70 ? 10.141 -10.703 -13.797 1 94.94 70 LYS B O 1
ATOM 1814 N N . SER B 1 71 ? 10.438 -8.867 -12.617 1 93.81 71 SER B N 1
ATOM 1815 C CA . SER B 1 71 ? 9.375 -8.164 -13.336 1 93.81 71 SER B CA 1
ATOM 1816 C C . SER B 1 71 ? 9.883 -7.574 -14.641 1 93.81 71 SER B C 1
ATOM 1818 O O . SER B 1 71 ? 11.016 -7.086 -14.711 1 93.81 71 SER B O 1
ATOM 1820 N N . PRO B 1 72 ? 9.008 -7.52 -15.609 1 91.12 72 PRO B N 1
ATOM 1821 C CA . PRO B 1 72 ? 9.453 -7.008 -16.906 1 91.12 72 PRO B CA 1
ATOM 1822 C C . PRO B 1 72 ? 9.492 -5.48 -16.969 1 91.12 72 PRO B C 1
ATOM 1824 O O . PRO B 1 72 ? 10.242 -4.902 -17.75 1 91.12 72 PRO B O 1
ATOM 1827 N N . THR B 1 73 ? 8.672 -4.824 -16.219 1 87.88 73 THR B N 1
ATOM 1828 C CA . THR B 1 73 ? 8.633 -3.365 -16.25 1 87.88 73 THR B CA 1
ATOM 1829 C C . THR B 1 73 ? 9.984 -2.775 -15.867 1 87.88 73 THR B C 1
ATOM 1831 O O . THR B 1 73 ? 10.586 -3.186 -14.875 1 87.88 73 THR B O 1
ATOM 1834 N N . PRO B 1 74 ? 10.422 -1.906 -16.688 1 89.06 74 PRO B N 1
ATOM 1835 C CA . PRO B 1 74 ? 11.711 -1.294 -16.359 1 89.06 74 PRO B CA 1
ATOM 1836 C C . PRO B 1 74 ? 11.68 -0.527 -15.047 1 89.06 74 PRO B C 1
ATOM 1838 O O . PRO B 1 74 ? 10.656 0.064 -14.695 1 89.06 74 PRO B O 1
ATOM 1841 N N . LEU B 1 75 ? 12.797 -0.6 -14.461 1 88.25 75 LEU B N 1
ATOM 1842 C CA . LEU B 1 75 ? 12.93 0.148 -13.219 1 88.25 75 LEU B CA 1
ATOM 1843 C C . LEU B 1 75 ? 13.109 1.637 -13.492 1 88.25 75 LEU B C 1
ATOM 1845 O O . LEU B 1 75 ? 13.859 2.018 -14.398 1 88.25 75 LEU B O 1
ATOM 1849 N N . SER B 1 76 ? 12.336 2.393 -12.789 1 91 76 SER B N 1
ATOM 1850 C CA . SER B 1 76 ? 12.555 3.832 -12.891 1 91 76 SER B CA 1
ATOM 1851 C C . SER B 1 76 ? 14.023 4.184 -12.672 1 91 76 SER B C 1
ATOM 1853 O O . SER B 1 76 ? 14.688 3.609 -11.805 1 91 76 SER B O 1
ATOM 1855 N N . PRO B 1 77 ? 14.516 5.109 -13.383 1 91.12 77 PRO B N 1
ATOM 1856 C CA . PRO B 1 77 ? 15.93 5.488 -13.258 1 91.12 77 PRO B CA 1
ATOM 1857 C C . PRO B 1 77 ? 16.266 6.082 -11.891 1 91.12 77 PRO B C 1
ATOM 1859 O O . PRO B 1 77 ? 17.438 6.234 -11.547 1 91.12 77 PRO B O 1
ATOM 1862 N N . ASN B 1 78 ? 15.281 6.352 -11.188 1 92.44 78 ASN B N 1
ATOM 1863 C CA . ASN B 1 78 ? 15.539 6.945 -9.883 1 92.44 78 ASN B CA 1
ATOM 1864 C C . ASN B 1 78 ? 15.938 5.891 -8.852 1 92.44 78 ASN B C 1
ATOM 1866 O O . ASN B 1 78 ? 16.359 6.227 -7.746 1 92.44 78 ASN B O 1
ATOM 1870 N N . PHE B 1 79 ? 15.844 4.707 -9.281 1 95.69 79 PHE B N 1
ATOM 1871 C CA . PHE B 1 79 ? 16.219 3.631 -8.367 1 95.69 79 PHE B CA 1
ATOM 1872 C C . PHE B 1 79 ? 17.484 2.943 -8.828 1 95.69 79 PHE B C 1
ATOM 1874 O O . PHE B 1 79 ? 17.766 2.863 -10.023 1 95.69 79 PHE B O 1
ATOM 1881 N N . SER B 1 80 ? 18.219 2.547 -7.844 1 92.31 80 SER B N 1
ATOM 1882 C CA . SER B 1 80 ? 19.344 1.653 -8.078 1 92.31 80 SER B CA 1
ATOM 1883 C C . SER B 1 80 ? 19.141 0.305 -7.395 1 92.31 80 SER B C 1
ATOM 1885 O O . SER B 1 80 ? 18.578 0.239 -6.301 1 92.31 80 SER B O 1
ATOM 1887 N N . LEU B 1 81 ? 19.578 -0.683 -8.133 1 89.12 81 LEU B N 1
ATOM 1888 C CA . LEU B 1 81 ? 19.375 -2.033 -7.617 1 89.12 81 LEU B CA 1
ATOM 1889 C C . LEU B 1 81 ? 20.719 -2.678 -7.246 1 89.12 81 LEU B C 1
ATOM 1891 O O . LEU B 1 81 ? 20.797 -3.9 -7.109 1 89.12 81 LEU B O 1
ATOM 1895 N N . LEU B 1 82 ? 21.656 -1.885 -6.996 1 88.69 82 LEU B N 1
ATOM 1896 C CA . LEU B 1 82 ? 23 -2.365 -6.738 1 88.69 82 LEU B CA 1
ATOM 1897 C C . LEU B 1 82 ? 23.047 -3.223 -5.477 1 88.69 82 LEU B C 1
ATOM 1899 O O . LEU B 1 82 ? 23.859 -4.148 -5.379 1 88.69 82 LEU B O 1
ATOM 1903 N N . LYS B 1 83 ? 22.172 -2.992 -4.602 1 94.56 83 LYS B N 1
ATOM 1904 C CA . LYS B 1 83 ? 22.203 -3.709 -3.33 1 94.56 83 LYS B CA 1
ATOM 1905 C C . LYS B 1 83 ? 20.984 -4.621 -3.174 1 94.56 83 LYS B C 1
ATOM 1907 O O . LYS B 1 83 ? 20.594 -4.938 -2.055 1 94.56 83 LYS B O 1
ATOM 1912 N N . MET B 1 84 ? 20.375 -5.043 -4.207 1 94.62 84 MET B N 1
ATOM 1913 C CA . MET B 1 84 ? 19.141 -5.812 -4.117 1 94.62 84 MET B CA 1
ATOM 1914 C C . MET B 1 84 ? 19.422 -7.227 -3.617 1 94.62 84 MET B C 1
ATOM 1916 O O . MET B 1 84 ? 18.516 -7.891 -3.092 1 94.62 84 MET B O 1
ATOM 1920 N N . ASP B 1 85 ? 20.625 -7.742 -3.828 1 93.38 85 ASP B N 1
ATOM 1921 C CA . ASP B 1 85 ? 21 -9.031 -3.258 1 93.38 85 ASP B CA 1
ATOM 1922 C C . ASP B 1 85 ? 20.844 -9.023 -1.738 1 93.38 85 ASP B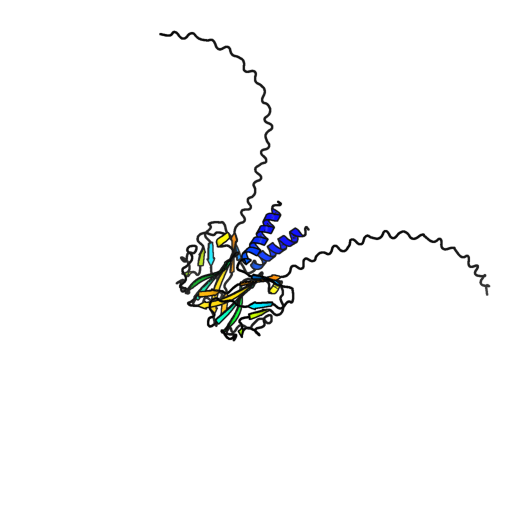 C 1
ATOM 1924 O O . ASP B 1 85 ? 20.781 -10.078 -1.108 1 93.38 85 ASP B O 1
ATOM 1928 N N . LYS B 1 86 ? 20.906 -7.863 -1.178 1 94.19 86 LYS B N 1
ATOM 1929 C CA . LYS B 1 86 ? 20.672 -7.688 0.254 1 94.19 86 LYS B CA 1
ATOM 1930 C C . LYS B 1 86 ? 19.25 -7.191 0.527 1 94.19 86 LYS B C 1
ATOM 1932 O O . LYS B 1 86 ? 18.938 -6.785 1.648 1 94.19 86 LYS B O 1
ATOM 1937 N N . GLN B 1 87 ? 18.438 -7.102 -0.459 1 94.38 87 GLN B N 1
ATOM 1938 C CA . GLN B 1 87 ? 17.047 -6.664 -0.402 1 94.38 87 GLN B CA 1
ATOM 1939 C C . GLN B 1 87 ? 16.953 -5.203 0.034 1 94.38 87 GLN B C 1
ATOM 1941 O O . GLN B 1 87 ? 16.109 -4.852 0.868 1 94.38 87 GLN B O 1
ATOM 1946 N N . ILE B 1 88 ? 17.891 -4.457 -0.498 1 96.38 88 ILE B N 1
ATOM 1947 C CA . ILE B 1 88 ? 17.906 -3.02 -0.238 1 96.38 88 ILE B CA 1
ATOM 1948 C C . ILE B 1 88 ? 17.547 -2.262 -1.514 1 96.38 88 ILE B C 1
ATOM 1950 O O . ILE B 1 88 ? 18.219 -2.391 -2.533 1 96.38 88 ILE B O 1
ATOM 1954 N N . LEU B 1 89 ? 16.453 -1.527 -1.439 1 96.25 89 LEU B N 1
ATOM 1955 C CA . LEU B 1 89 ? 16.062 -0.603 -2.496 1 96.25 89 LEU B CA 1
ATOM 1956 C C . LEU B 1 89 ? 16.734 0.755 -2.311 1 96.25 89 LEU B C 1
ATOM 1958 O O . LEU B 1 89 ? 16.594 1.378 -1.254 1 96.25 89 LEU B O 1
ATOM 1962 N N . THR B 1 90 ? 17.391 1.218 -3.344 1 97.12 90 THR B N 1
ATOM 1963 C CA . THR B 1 90 ? 18.094 2.492 -3.234 1 97.12 90 THR B CA 1
ATOM 1964 C C . THR B 1 90 ? 17.422 3.551 -4.113 1 97.12 90 THR B C 1
ATOM 1966 O O . THR B 1 90 ? 17.297 3.367 -5.324 1 97.12 90 THR B O 1
ATOM 1969 N N . LEU B 1 91 ? 16.953 4.586 -3.51 1 96.81 91 LEU B N 1
ATOM 1970 C CA . LEU B 1 91 ? 16.516 5.785 -4.211 1 96.81 91 LEU B CA 1
ATOM 1971 C C . LEU B 1 91 ? 17.672 6.766 -4.383 1 96.81 91 LEU B C 1
ATOM 1973 O O . LEU B 1 91 ? 18.219 7.27 -3.398 1 96.81 91 LEU B O 1
ATOM 1977 N N . ASN B 1 92 ? 18.031 7.059 -5.574 1 96.44 92 ASN B N 1
ATOM 1978 C CA . ASN B 1 92 ? 19.266 7.762 -5.887 1 96.44 92 ASN B CA 1
ATOM 1979 C C . ASN B 1 92 ? 19.219 9.219 -5.445 1 96.44 92 ASN B C 1
ATOM 1981 O O . ASN B 1 92 ? 20.203 9.758 -4.949 1 96.44 92 ASN B O 1
ATOM 1985 N N . SER B 1 93 ? 18.156 9.859 -5.723 1 95.94 93 SER B N 1
ATOM 1986 C CA . SER B 1 93 ? 17.984 11.266 -5.398 1 95.94 93 SER B CA 1
ATOM 1987 C C . SER B 1 93 ? 16.547 11.578 -5.008 1 95.94 93 SER B C 1
ATOM 1989 O O . SER B 1 93 ? 15.672 11.711 -5.875 1 95.94 93 SER B O 1
ATOM 1991 N N . PHE B 1 94 ? 16.391 11.82 -3.779 1 96.81 94 PHE B N 1
ATOM 1992 C CA . PHE B 1 94 ? 15.047 12.016 -3.248 1 96.81 94 PHE B CA 1
ATOM 1993 C C . PHE B 1 94 ? 14.492 13.375 -3.646 1 96.81 94 PHE B C 1
ATOM 1995 O O . PHE B 1 94 ? 15.18 14.391 -3.527 1 96.81 94 PHE B O 1
ATOM 2002 N N . LYS B 1 95 ? 13.352 13.359 -4.141 1 95.19 95 LYS B N 1
ATOM 2003 C CA . LYS B 1 95 ? 12.516 14.531 -4.324 1 95.19 95 LYS B CA 1
ATOM 2004 C C . LYS B 1 95 ? 11.156 14.359 -3.645 1 95.19 95 LYS B C 1
ATOM 2006 O O . LYS B 1 95 ? 10.406 13.438 -3.973 1 95.19 95 LYS B O 1
ATOM 2011 N N . LYS B 1 96 ? 10.883 15.219 -2.826 1 91 96 LYS B N 1
ATOM 2012 C CA . LYS B 1 96 ? 9.656 15.07 -2.037 1 91 96 LYS B CA 1
ATOM 2013 C C . LYS B 1 96 ? 8.43 14.977 -2.938 1 91 96 LYS B C 1
ATOM 2015 O O . LYS B 1 96 ? 7.578 14.109 -2.738 1 91 96 LYS B O 1
ATOM 2020 N N . ALA B 1 97 ? 8.305 15.797 -3.893 1 88.12 97 ALA B N 1
ATOM 2021 C CA . ALA B 1 97 ? 7.137 15.844 -4.766 1 88.12 97 ALA B CA 1
ATOM 2022 C C . ALA B 1 97 ? 6.969 14.531 -5.523 1 88.12 97 ALA B C 1
ATOM 2024 O O . ALA B 1 97 ? 5.844 14.102 -5.793 1 88.12 97 ALA B O 1
ATOM 2025 N N . ARG B 1 98 ? 8.062 13.844 -5.797 1 92.38 98 ARG B N 1
ATOM 2026 C CA . ARG B 1 98 ? 8.031 12.648 -6.629 1 92.38 98 ARG B CA 1
ATOM 2027 C C . ARG B 1 98 ? 8.078 11.383 -5.773 1 92.38 98 ARG B C 1
ATOM 2029 O O . ARG B 1 98 ? 7.438 10.383 -6.105 1 92.38 98 ARG B O 1
ATOM 2036 N N . ASP B 1 99 ? 8.828 11.516 -4.68 1 94 99 ASP B N 1
ATOM 2037 C CA . ASP B 1 99 ? 9.219 10.281 -4.004 1 94 99 ASP B CA 1
ATOM 2038 C C . ASP B 1 99 ? 8.57 10.188 -2.623 1 94 99 ASP B C 1
ATOM 2040 O O . ASP B 1 99 ? 8.633 9.133 -1.978 1 94 99 ASP B O 1
ATOM 2044 N N . GLY B 1 100 ? 8.023 11.273 -2.15 1 89.62 100 GLY B N 1
ATOM 2045 C CA . GLY B 1 100 ? 7.402 11.234 -0.835 1 89.62 100 GLY B CA 1
ATOM 2046 C C . GLY B 1 100 ? 6.266 10.234 -0.743 1 89.62 100 GLY B C 1
ATOM 2047 O O . GLY B 1 100 ? 5.422 10.164 -1.638 1 89.62 100 GLY B O 1
ATOM 2048 N N . GLY B 1 101 ? 6.344 9.445 0.307 1 87.25 101 GLY B N 1
ATOM 2049 C CA . GLY B 1 101 ? 5.312 8.438 0.486 1 87.25 101 GLY B CA 1
ATOM 2050 C C . GLY B 1 101 ? 5.777 7.246 1.308 1 87.25 101 GLY B C 1
ATOM 2051 O O . GLY B 1 101 ? 6.75 7.344 2.059 1 87.25 101 GLY B O 1
ATOM 2052 N N . VAL B 1 102 ? 4.977 6.172 1.169 1 87.56 102 VAL B N 1
ATOM 2053 C CA . VAL B 1 102 ? 5.23 4.961 1.943 1 87.56 102 VAL B CA 1
ATOM 2054 C C . VAL B 1 102 ? 5.766 3.863 1.027 1 87.56 102 VAL B C 1
ATOM 2056 O O . VAL B 1 102 ? 5.18 3.58 -0.021 1 87.56 102 VAL B O 1
ATOM 2059 N N . TYR B 1 103 ? 6.809 3.275 1.412 1 91.94 103 TYR B N 1
ATOM 2060 C CA . TYR B 1 103 ? 7.441 2.188 0.674 1 91.94 103 TYR B CA 1
ATOM 2061 C C . TYR B 1 103 ? 7.262 0.86 1.401 1 91.94 103 TYR B C 1
ATOM 2063 O O . TYR B 1 103 ? 7.41 0.79 2.623 1 91.94 103 TYR B O 1
ATOM 2071 N N . ALA B 1 104 ? 6.965 -0.111 0.634 1 93.25 104 ALA B N 1
ATOM 2072 C CA . ALA B 1 104 ? 6.699 -1.418 1.228 1 93.25 104 ALA B CA 1
ATOM 2073 C C . ALA B 1 104 ? 7.273 -2.539 0.367 1 93.25 104 ALA B C 1
ATOM 2075 O O . ALA B 1 104 ? 7.48 -2.365 -0.836 1 93.25 104 ALA B O 1
ATOM 2076 N N . CYS B 1 105 ? 7.605 -3.596 0.986 1 94.94 105 CYS B N 1
ATOM 2077 C CA . CYS B 1 105 ? 7.941 -4.852 0.324 1 94.94 105 CYS B CA 1
ATOM 2078 C C . CYS B 1 105 ? 7.055 -5.984 0.821 1 94.94 105 CYS B C 1
ATOM 2080 O O . CYS B 1 105 ? 6.496 -5.91 1.918 1 94.94 105 CYS B O 1
ATOM 2082 N N . ALA B 1 106 ? 6.848 -6.949 -0.026 1 94.5 106 ALA B N 1
ATOM 2083 C CA . ALA B 1 106 ? 6.004 -8.086 0.332 1 94.5 106 ALA B CA 1
ATOM 2084 C C . ALA B 1 106 ? 6.465 -9.352 -0.381 1 94.5 106 ALA B C 1
ATOM 2086 O O . ALA B 1 106 ? 7.207 -9.289 -1.361 1 94.5 106 ALA B O 1
ATOM 2087 N N . THR B 1 107 ? 6.148 -10.477 0.165 1 94.75 107 THR B N 1
ATOM 2088 C CA . THR B 1 107 ? 6.258 -11.773 -0.501 1 94.75 107 THR B CA 1
ATOM 2089 C C . THR B 1 107 ? 4.906 -12.477 -0.548 1 94.75 107 THR B C 1
ATOM 2091 O O . THR B 1 107 ? 3.988 -12.117 0.191 1 94.75 107 THR B O 1
ATOM 2094 N N . ILE B 1 108 ? 4.766 -13.32 -1.514 1 91.31 108 ILE B N 1
ATOM 2095 C CA . ILE B 1 108 ? 3.51 -14.055 -1.654 1 91.31 108 ILE B CA 1
ATOM 2096 C C . ILE B 1 108 ? 3.67 -15.469 -1.088 1 91.31 108 ILE B C 1
ATOM 2098 O O . ILE B 1 108 ? 4.605 -16.188 -1.446 1 91.31 108 ILE B O 1
ATOM 2102 N N . LYS B 1 109 ? 2.82 -15.805 -0.216 1 90.94 109 LYS B N 1
ATOM 2103 C CA . LYS B 1 109 ? 2.75 -17.141 0.351 1 90.94 109 LYS B CA 1
ATOM 2104 C C . LYS B 1 109 ? 1.304 -17.609 0.481 1 90.94 109 LYS B C 1
ATOM 2106 O O . LYS B 1 109 ? 0.49 -16.953 1.138 1 90.94 109 LYS B O 1
ATOM 2111 N N . SER B 1 110 ? 0.976 -18.781 -0.161 1 91.56 110 SER B N 1
ATOM 2112 C CA . SER B 1 110 ? -0.357 -19.375 -0.06 1 91.56 110 SER B CA 1
ATOM 2113 C C . SER B 1 110 ? -1.437 -18.359 -0.413 1 91.56 110 SER B C 1
ATOM 2115 O O . SER B 1 110 ? -2.402 -18.188 0.333 1 91.56 110 SER B O 1
ATOM 2117 N N . ASN B 1 111 ? -1.217 -17.594 -1.431 1 90.94 111 ASN B N 1
ATOM 2118 C CA . ASN B 1 111 ? -2.172 -16.641 -1.969 1 90.94 111 ASN B CA 1
ATOM 2119 C C . ASN B 1 111 ? -2.346 -15.438 -1.038 1 90.94 111 ASN B C 1
ATOM 2121 O O . ASN B 1 111 ? -3.385 -14.773 -1.061 1 90.94 111 ASN B O 1
ATOM 2125 N N . GLU B 1 112 ? -1.302 -15.203 -0.214 1 93.38 112 GLU B N 1
ATOM 2126 C CA . GLU B 1 112 ? -1.301 -14.062 0.692 1 93.38 112 GLU B CA 1
ATOM 2127 C C . GLU B 1 112 ? -0.081 -13.172 0.461 1 93.38 112 GLU B C 1
ATOM 2129 O O . GLU B 1 112 ? 1.006 -13.672 0.158 1 93.38 112 GLU B O 1
ATOM 2134 N N . LEU B 1 113 ? -0.379 -11.93 0.636 1 92.81 113 LEU B N 1
ATOM 2135 C CA . LEU B 1 113 ? 0.752 -11.016 0.715 1 92.81 113 LEU B CA 1
ATOM 2136 C C . LEU B 1 113 ? 1.257 -10.898 2.15 1 92.81 113 LEU B C 1
ATOM 2138 O O . LEU B 1 113 ? 0.484 -10.586 3.061 1 92.81 113 LEU B O 1
ATOM 2142 N N . LYS B 1 114 ? 2.488 -11.211 2.277 1 93.75 114 LYS B N 1
ATOM 2143 C CA . LYS B 1 114 ? 3.16 -10.961 3.549 1 93.75 114 LYS B CA 1
ATOM 2144 C C . LYS B 1 114 ? 4.047 -9.727 3.467 1 93.75 114 LYS B C 1
ATOM 2146 O O . LYS B 1 114 ? 5.023 -9.703 2.713 1 93.75 114 LYS B O 1
ATOM 2151 N N . PHE B 1 115 ? 3.682 -8.766 4.301 1 92.69 115 PHE B N 1
ATOM 2152 C CA . PHE B 1 115 ? 4.332 -7.465 4.18 1 92.69 115 PHE B CA 1
ATOM 2153 C C . PHE B 1 115 ? 5.523 -7.363 5.121 1 92.69 115 PHE B C 1
ATOM 2155 O O . PHE B 1 115 ? 5.492 -7.906 6.23 1 92.69 115 PHE B O 1
ATOM 2162 N N . GLY B 1 116 ? 6.516 -6.715 4.668 1 91.56 116 GLY B N 1
ATOM 2163 C CA . GLY B 1 116 ? 7.59 -6.281 5.551 1 91.56 116 GLY B CA 1
ATOM 2164 C C . GLY B 1 116 ? 7.281 -4.984 6.273 1 91.56 116 GLY B C 1
ATOM 2165 O O . GLY B 1 116 ? 6.168 -4.461 6.18 1 91.56 116 GLY B O 1
ATOM 2166 N N . GLU B 1 117 ? 8.273 -4.539 6.977 1 87.44 117 GLU B N 1
ATOM 2167 C CA . GLU B 1 117 ? 8.141 -3.223 7.594 1 87.44 117 GLU B CA 1
ATOM 2168 C C . GLU B 1 117 ? 8.023 -2.125 6.539 1 87.44 117 GLU B C 1
ATOM 2170 O O . GLU B 1 117 ? 8.695 -2.176 5.508 1 87.44 117 GLU B O 1
ATOM 2175 N N . VAL B 1 118 ? 7.238 -1.121 6.902 1 89.12 118 VAL B N 1
ATOM 2176 C CA . VAL B 1 118 ? 7.031 -0.041 5.945 1 89.12 118 VAL B CA 1
ATOM 2177 C C . VAL B 1 118 ? 7.918 1.149 6.305 1 89.12 118 VAL B C 1
ATOM 2179 O O . VAL B 1 118 ? 8.195 1.39 7.484 1 89.12 118 VAL B O 1
ATOM 2182 N N . THR B 1 119 ? 8.359 1.81 5.289 1 89.88 119 THR B N 1
ATOM 2183 C CA . THR B 1 119 ? 9.156 3.014 5.477 1 89.88 119 THR B CA 1
ATOM 2184 C C . THR B 1 119 ? 8.484 4.219 4.836 1 89.88 119 THR B C 1
ATOM 2186 O O . THR B 1 119 ? 8.141 4.191 3.652 1 89.88 119 THR B O 1
ATOM 2189 N N . ARG B 1 120 ? 8.258 5.219 5.582 1 88.25 120 ARG B N 1
ATOM 2190 C CA . ARG B 1 120 ? 7.711 6.461 5.043 1 88.25 120 ARG B CA 1
ATOM 2191 C C . ARG B 1 120 ? 8.805 7.504 4.855 1 88.25 120 ARG B C 1
ATOM 2193 O O . ARG B 1 120 ? 9.562 7.797 5.785 1 88.25 120 ARG B O 1
ATOM 2200 N N . LEU B 1 121 ? 8.875 7.98 3.719 1 91.31 121 LEU B N 1
ATOM 2201 C CA . LEU B 1 121 ? 9.812 9.062 3.426 1 91.31 121 LEU B CA 1
ATOM 2202 C C . LEU B 1 121 ? 9.102 10.414 3.422 1 91.31 121 LEU B C 1
ATOM 2204 O O . LEU B 1 121 ? 8.188 10.633 2.629 1 91.31 121 LEU B O 1
ATOM 2208 N N . ILE B 1 122 ? 9.633 11.25 4.332 1 86.88 122 ILE B N 1
ATOM 2209 C CA . ILE B 1 122 ? 9.07 12.586 4.441 1 86.88 122 ILE B CA 1
ATOM 2210 C C . ILE B 1 122 ? 10.125 13.625 4.047 1 86.88 122 ILE B C 1
ATOM 2212 O O . ILE B 1 122 ? 11.305 13.477 4.375 1 86.88 122 ILE B O 1
ATOM 2216 N N . GLY B 1 123 ? 9.703 14.531 3.232 1 87.88 123 GLY B N 1
ATOM 2217 C CA . GLY B 1 123 ? 10.625 15.602 2.883 1 87.88 123 GLY B CA 1
ATOM 2218 C C . GLY B 1 123 ? 10.875 16.562 4.023 1 87.88 123 GLY B C 1
ATOM 2219 O O . GLY B 1 123 ? 9.977 16.859 4.809 1 87.88 123 GLY B O 1
ATOM 2220 N N . GLU B 1 124 ? 12.133 16.922 4.207 1 81.94 124 GLU B N 1
ATOM 2221 C CA . GLU B 1 124 ? 12.477 17.922 5.207 1 81.94 124 GLU B CA 1
ATOM 2222 C C . GLU B 1 124 ? 11.867 19.281 4.871 1 81.94 124 GLU B C 1
ATOM 2224 O O . GLU B 1 124 ? 11.875 19.703 3.709 1 81.94 124 GLU B O 1
ATOM 2229 N N . ASN B 1 125 ? 10.891 19.656 5.742 1 65.5 125 ASN B N 1
ATOM 2230 C CA . ASN B 1 125 ? 10.383 21.016 5.543 1 65.5 125 ASN B CA 1
ATOM 2231 C C . ASN B 1 125 ? 11.508 22.047 5.594 1 65.5 125 ASN B C 1
ATOM 2233 O O . ASN B 1 125 ? 12.367 22 6.477 1 65.5 125 ASN B O 1
ATOM 2237 N N . LYS B 1 126 ? 11.953 22.469 4.539 1 54.91 126 LYS B N 1
ATOM 2238 C CA . LYS B 1 126 ? 12.781 23.672 4.691 1 54.91 126 LYS B CA 1
ATOM 2239 C C . LYS B 1 126 ? 12.039 24.75 5.473 1 54.91 126 LYS B C 1
ATOM 2241 O O . LYS B 1 126 ? 11.016 25.266 5.02 1 54.91 126 LYS B O 1
ATOM 2246 N N . VAL B 1 127 ? 11.766 24.547 6.676 1 47.09 127 VAL B N 1
ATOM 2247 C CA . VAL B 1 127 ? 11.367 25.797 7.312 1 47.09 127 VAL B CA 1
ATOM 2248 C C . VAL B 1 127 ? 12.227 26.938 6.785 1 47.09 127 VAL B C 1
ATOM 2250 O O . VAL B 1 127 ? 13.453 26.938 6.941 1 47.09 127 VAL B O 1
ATOM 2253 N N . GLU B 1 128 ? 11.969 27.328 5.656 1 41.19 128 GLU B N 1
ATOM 2254 C CA . GLU B 1 128 ? 12.586 28.641 5.449 1 41.19 128 GLU B CA 1
ATOM 2255 C C . GLU B 1 128 ? 12.539 29.484 6.719 1 41.19 128 GLU B C 1
ATOM 2257 O O . GLU B 1 128 ? 11.461 29.828 7.195 1 41.19 128 GLU B O 1
ATOM 2262 N N . VAL B 1 129 ? 13.266 29.047 7.688 1 40.47 129 VAL B N 1
ATOM 2263 C CA . VAL B 1 129 ? 13.484 30.109 8.664 1 40.47 129 VAL B CA 1
ATOM 2264 C C . VAL B 1 129 ? 13.523 31.453 7.953 1 40.47 129 VAL B C 1
ATOM 2266 O O . VAL B 1 129 ? 14.406 31.703 7.121 1 40.47 129 VAL B O 1
ATOM 2269 N N . THR B 1 130 ? 12.359 31.844 7.457 1 39.03 130 THR B N 1
ATOM 2270 C CA . THR B 1 130 ? 12.43 33.25 7.113 1 39.03 130 THR B CA 1
ATOM 2271 C C . THR B 1 130 ? 13.391 34 8.047 1 39.03 130 THR B C 1
ATOM 2273 O O . THR B 1 130 ? 13.117 34.125 9.234 1 39.03 130 THR B O 1
ATOM 2276 N N . THR B 1 131 ? 14.555 33.562 8.039 1 39.41 131 THR B N 1
ATOM 2277 C CA . THR B 1 131 ? 15.469 34.469 8.703 1 39.41 131 THR B CA 1
ATOM 2278 C C . THR B 1 131 ? 15.016 35.906 8.508 1 39.41 131 THR B C 1
ATOM 2280 O O . THR B 1 131 ? 14.93 36.406 7.379 1 39.41 131 THR B O 1
ATOM 2283 N N . ARG B 1 132 ? 14.016 36.219 9.359 1 36 132 ARG B N 1
ATOM 2284 C CA . ARG B 1 132 ? 13.766 37.656 9.461 1 36 132 ARG B CA 1
ATOM 2285 C C . ARG B 1 132 ? 15.031 38.438 9.195 1 36 132 ARG B C 1
ATOM 2287 O O . ARG B 1 132 ? 16.062 38.219 9.82 1 36 132 ARG B O 1
ATOM 2294 N N . SER B 1 133 ? 15.266 38.656 7.902 1 40.97 133 SER B N 1
ATOM 2295 C CA . SER B 1 133 ? 16.328 39.594 7.629 1 40.97 133 SER B CA 1
ATOM 2296 C C . SER B 1 133 ? 16.547 40.562 8.805 1 40.97 133 SER B C 1
ATOM 2298 O O . SER B 1 133 ? 15.578 41 9.43 1 40.97 133 SER B O 1
ATOM 2300 N N . PRO B 1 134 ? 17.594 40.375 9.602 1 40.16 134 PRO B N 1
ATOM 2301 C CA . PRO B 1 134 ? 17.812 41.344 10.664 1 40.16 134 PRO B CA 1
ATOM 2302 C C . PRO B 1 134 ? 17.234 42.719 10.312 1 40.16 134 PRO B C 1
ATOM 2304 O O . PRO B 1 134 ? 17.344 43.156 9.172 1 40.16 134 PRO B O 1
ATOM 2307 N N . LEU B 1 135 ? 16 42.938 10.742 1 39.44 135 LEU B N 1
ATOM 2308 C CA . LEU B 1 135 ? 15.539 44.312 10.586 1 39.44 135 LEU B CA 1
ATOM 2309 C C . LEU B 1 135 ? 16.719 45.281 10.594 1 39.44 135 LEU B C 1
ATOM 2311 O O . LEU B 1 135 ? 17.516 45.281 11.539 1 39.44 135 LEU B O 1
ATOM 2315 N N . ALA B 1 136 ? 17.391 45.406 9.398 1 39.72 136 ALA B N 1
ATOM 2316 C CA . ALA B 1 136 ? 18.406 46.469 9.258 1 39.72 136 ALA B CA 1
ATOM 2317 C C . ALA B 1 136 ? 18.047 47.688 10.102 1 39.72 136 ALA B C 1
ATOM 2319 O O . ALA B 1 136 ? 17 48.281 9.906 1 39.72 136 ALA B O 1
ATOM 2320 N N . VAL B 1 137 ? 18.234 47.562 11.461 1 37.59 137 VAL B N 1
ATOM 2321 C CA . VAL B 1 137 ? 18.203 48.812 12.219 1 37.59 137 VAL B CA 1
ATOM 2322 C C . VAL B 1 137 ? 18.891 49.906 11.422 1 37.59 137 VAL B C 1
ATOM 2324 O O . VAL B 1 137 ? 20.078 49.812 11.086 1 37.59 137 VAL B O 1
ATOM 2327 N N . THR B 1 138 ? 18.156 50.438 10.414 1 38.56 138 THR B N 1
ATOM 2328 C CA . THR B 1 138 ? 18.578 51.688 9.758 1 38.56 138 THR B CA 1
ATOM 2329 C C . THR B 1 138 ? 19.359 52.562 10.719 1 38.56 138 THR B C 1
ATOM 2331 O O . THR B 1 138 ? 18.828 53 11.742 1 38.56 138 THR B O 1
ATOM 2334 N N . SER B 1 139 ? 20.609 52.062 11.016 1 38.09 139 SER B N 1
ATOM 2335 C CA . SER B 1 139 ? 21.516 52.938 11.766 1 38.09 139 SER B CA 1
ATOM 2336 C C . SER B 1 139 ? 21.297 54.406 11.414 1 38.09 139 SER B C 1
ATOM 2338 O O . SER B 1 139 ? 21.219 54.75 10.234 1 38.09 139 SER B O 1
ATOM 2340 N N . ALA B 1 140 ? 20.453 55.125 12.281 1 36.75 140 ALA B N 1
ATOM 2341 C CA . ALA B 1 140 ? 20.328 56.562 12.172 1 36.75 140 ALA B CA 1
ATOM 2342 C C . ALA B 1 140 ? 21.656 57.219 11.758 1 36.75 140 ALA B C 1
ATOM 2344 O O . ALA B 1 140 ? 22.672 57.062 12.438 1 36.75 140 ALA B O 1
ATOM 2345 N N . GLN B 1 141 ? 21.953 57.094 10.414 1 37 141 GLN B N 1
ATOM 2346 C CA . GLN B 1 141 ? 23.109 57.812 9.875 1 37 141 GLN B CA 1
ATOM 2347 C C . GLN B 1 141 ? 23.312 59.156 10.586 1 37 141 GLN B C 1
ATOM 2349 O O . GLN B 1 141 ? 22.422 60 10.586 1 37 141 GLN B O 1
ATOM 2354 N N . THR B 1 142 ? 23.875 59.094 11.789 1 35.56 142 THR B N 1
ATOM 2355 C CA . THR B 1 142 ? 24.25 60.344 12.445 1 35.56 142 THR B CA 1
ATOM 2356 C C . THR B 1 142 ? 24.891 61.312 11.453 1 35.56 142 THR B C 1
ATOM 2358 O O . THR B 1 142 ? 25.781 60.906 10.695 1 35.56 142 THR B O 1
ATOM 2361 N N . LEU B 1 143 ? 24.078 62.281 11.031 1 36.19 143 LEU B N 1
ATOM 2362 C CA . LEU B 1 143 ? 24.484 63.469 10.266 1 36.19 143 LEU B CA 1
ATOM 2363 C C . LEU B 1 143 ? 25.891 63.938 10.68 1 36.19 143 LEU B C 1
ATOM 2365 O O . LEU B 1 143 ? 26.125 64.25 11.836 1 36.19 143 LEU B O 1
ATOM 2369 N N . GLY B 1 144 ? 26.938 63.094 10.273 1 34.06 144 GLY B N 1
ATOM 2370 C CA . GLY B 1 144 ? 28.312 63.469 10.57 1 34.06 144 GLY B CA 1
ATOM 2371 C C . GLY B 1 144 ? 28.578 64.938 10.344 1 34.06 144 GLY B C 1
ATOM 2372 O O . GLY B 1 144 ? 27.812 65.625 9.641 1 34.06 144 GLY B O 1
ATOM 2373 N N . PRO B 1 145 ? 29.25 65.562 11.258 1 36.5 145 PRO B N 1
ATOM 2374 C CA . PRO B 1 145 ? 29.531 67 11.281 1 36.5 145 PRO B CA 1
ATOM 2375 C C . PRO B 1 145 ? 30.047 67.5 9.938 1 36.5 145 PRO B C 1
ATOM 2377 O O . PRO B 1 145 ? 30.594 66.75 9.148 1 36.5 145 PRO B O 1
ATOM 2380 N N . THR B 1 146 ? 29.297 68.375 9.281 1 35.72 146 THR B N 1
ATOM 2381 C CA . THR B 1 146 ? 29.547 69.25 8.156 1 35.72 146 THR B CA 1
ATOM 2382 C C . THR B 1 146 ? 30.969 69.812 8.203 1 35.72 146 THR B C 1
ATOM 2384 O O . THR B 1 146 ? 31.297 70.625 9.078 1 35.72 146 THR B O 1
ATOM 2387 N N . THR B 1 147 ? 32 68.875 8.242 1 36 147 THR B N 1
ATOM 2388 C CA . THR B 1 147 ? 33.344 69.438 8.312 1 36 147 THR B CA 1
ATOM 2389 C C . THR B 1 147 ? 33.562 70.438 7.188 1 36 147 THR B C 1
ATOM 2391 O O . THR B 1 147 ? 33.219 70.188 6.035 1 36 147 THR B O 1
ATOM 2394 N N . THR B 1 148 ? 33.719 71.625 7.547 1 32.22 148 THR B N 1
ATOM 2395 C CA . THR B 1 148 ? 34.031 72.875 6.891 1 32.22 148 THR B CA 1
ATOM 2396 C C . THR B 1 148 ? 35.281 72.75 6.02 1 32.22 148 THR B C 1
ATOM 2398 O O . THR B 1 148 ? 36.344 72.438 6.52 1 32.22 148 THR B O 1
ATOM 2401 N N . ALA B 1 149 ? 35.094 72.062 4.809 1 33.69 149 ALA B N 1
ATOM 2402 C CA . ALA B 1 149 ? 36.156 71.938 3.824 1 33.69 149 ALA B CA 1
ATOM 2403 C C . ALA B 1 149 ? 36.938 73.25 3.707 1 33.69 149 ALA B C 1
ATOM 2405 O O . ALA B 1 149 ? 36.344 74.312 3.445 1 33.69 149 ALA B O 1
ATOM 2406 N N . CYS B 1 150 ? 37.938 73.375 4.516 1 31.73 150 CYS B N 1
ATOM 2407 C CA . CYS B 1 150 ? 38.875 74.5 4.375 1 31.73 150 CYS B CA 1
ATOM 2408 C C . CYS B 1 150 ? 39.312 74.688 2.93 1 31.73 150 CYS B C 1
ATOM 2410 O O . CYS B 1 150 ? 39.75 73.688 2.309 1 31.73 150 CYS B O 1
ATOM 2412 N N . ALA B 1 151 ? 38.75 75.562 2.188 1 31.72 151 ALA B N 1
ATOM 2413 C CA . ALA B 1 151 ? 39.031 76.125 0.868 1 31.72 151 ALA B CA 1
ATOM 2414 C C . ALA B 1 151 ? 40.531 76.312 0.671 1 31.72 151 ALA B C 1
ATOM 2416 O O . ALA B 1 151 ? 41.094 77.312 1.115 1 31.72 151 ALA B O 1
ATOM 2417 N N . CYS B 1 152 ? 41.375 75.25 1.058 1 29.45 152 CYS B N 1
ATOM 2418 C CA . CYS B 1 152 ? 42.781 75.625 0.905 1 29.45 152 CYS B CA 1
ATOM 2419 C C . CYS B 1 152 ? 43.062 76.062 -0.532 1 29.45 152 CYS B C 1
ATOM 2421 O O . CYS B 1 152 ? 42.656 75.375 -1.474 1 29.45 152 CYS B O 1
ATOM 2423 N N . HIS B 1 153 ? 43.25 77.25 -0.727 1 28.27 153 HIS B N 1
ATOM 2424 C CA . HIS B 1 153 ? 43.688 78.062 -1.821 1 28.27 153 HIS B CA 1
ATOM 2425 C C . HIS B 1 153 ? 45 77.562 -2.42 1 28.27 153 HIS B C 1
ATOM 2427 O O . HIS B 1 153 ? 46.094 77.812 -1.894 1 28.27 153 HIS B O 1
ATOM 2433 N N . ASN B 1 154 ? 45.031 76.125 -2.73 1 24.52 154 ASN B N 1
ATOM 2434 C CA . ASN B 1 154 ? 46.344 75.812 -3.262 1 24.52 154 ASN B CA 1
ATOM 2435 C C . ASN B 1 154 ? 46.719 76.688 -4.441 1 24.52 154 ASN B C 1
ATOM 2437 O O . ASN B 1 154 ? 45.906 77 -5.277 1 24.52 154 ASN B O 1
ATOM 2441 N N . SER B 1 155 ? 47.938 77.188 -4.34 1 27.34 155 SER B N 1
ATOM 2442 C CA . SER B 1 155 ? 48.875 78 -5.082 1 27.34 155 SER B CA 1
ATOM 2443 C C . SER B 1 155 ? 49.188 77.438 -6.445 1 27.34 155 SER B C 1
ATOM 2445 O O . SER B 1 155 ? 49.469 76.188 -6.551 1 27.34 155 SER B O 1
ATOM 2447 N N . ASN B 1 156 ? 48.625 77.938 -7.523 1 23.92 156 ASN B N 1
ATOM 2448 C CA . ASN B 1 156 ? 48.719 77.875 -8.977 1 23.92 156 ASN B CA 1
ATOM 2449 C C . ASN B 1 156 ? 50.156 77.812 -9.453 1 23.92 156 ASN B C 1
ATOM 2451 O O . ASN B 1 156 ? 50.844 78.875 -9.453 1 23.92 156 ASN B O 1
ATOM 2455 N N . ARG B 1 157 ? 51 76.875 -8.922 1 24.5 157 ARG B N 1
ATOM 2456 C CA . ARG B 1 157 ? 52.312 77.062 -9.555 1 24.5 157 ARG B CA 1
ATOM 2457 C C . ARG B 1 157 ? 52.219 76.875 -11.07 1 24.5 157 ARG B C 1
ATOM 2459 O O . ARG B 1 157 ? 51.406 76.062 -11.555 1 24.5 157 ARG B O 1
ATOM 2466 N N . GLN B 1 158 ? 52.938 77.75 -11.828 1 26.58 158 GLN B N 1
ATOM 2467 C CA . GLN B 1 158 ? 53.25 78.375 -13.117 1 26.58 158 GLN B CA 1
ATOM 2468 C C . GLN B 1 158 ? 54 77.375 -14.023 1 26.58 158 GLN B C 1
ATOM 2470 O O . GLN B 1 158 ? 55.156 77.062 -13.805 1 26.58 158 GLN B O 1
ATOM 2475 N N . GLY B 1 159 ? 53.656 76.062 -14.039 1 24.83 159 GLY B N 1
ATOM 2476 C CA . GLY B 1 159 ? 54.625 75.375 -14.898 1 24.83 159 GLY B CA 1
ATOM 2477 C C . GLY B 1 159 ? 54.75 76.062 -16.266 1 24.83 159 GLY B C 1
ATOM 2478 O O . GLY B 1 159 ? 53.812 76.625 -16.797 1 24.83 159 GLY B O 1
ATOM 2479 N N . GLU B 1 160 ? 56.125 76.375 -16.641 1 27.62 160 GLU B N 1
ATOM 2480 C CA . GLU B 1 160 ? 57 76.688 -17.766 1 27.62 160 GLU B CA 1
ATOM 2481 C C . GLU B 1 160 ? 56.875 75.625 -18.859 1 27.62 160 GLU B C 1
ATOM 2483 O O . GLU B 1 160 ? 57.125 74.438 -18.609 1 27.62 160 GLU B O 1
ATOM 2488 N N . VAL B 1 161 ? 56.062 75.75 -19.766 1 24.22 161 VAL B N 1
ATOM 2489 C CA . VAL B 1 161 ? 55.969 75.375 -21.188 1 24.22 161 VAL B CA 1
ATOM 2490 C C . VAL B 1 161 ? 57.25 75.75 -21.891 1 24.22 161 VAL B C 1
ATOM 2492 O O . VAL B 1 161 ? 57.594 76.938 -22.031 1 24.22 161 VAL B O 1
ATOM 2495 N N . LEU B 1 162 ? 58.469 74.938 -21.594 1 23.09 162 LEU B N 1
ATOM 2496 C CA . LEU B 1 162 ? 59.188 74.438 -22.734 1 23.09 162 LEU B CA 1
ATOM 2497 C C . LEU B 1 162 ? 58.375 73.375 -23.453 1 23.09 162 LEU B C 1
ATOM 2499 O O . LEU B 1 162 ? 57.812 72.438 -22.812 1 23.09 162 LEU B O 1
#

pLDDT: mean 72.08, std 25.79, range [23.09, 97.12]

Nearest PDB structures (foldseek):
  5z11-assembly1_B  TM=8.770E-01  e=1.949E-10  Ctenopharyngodon idella
  7ryu-assembly1_L  TM=8.154E-01  e=1.325E-06  Macaca mulatta
  7tfn-assembly1_Q  TM=8.105E-01  e=3.417E-06  Macaca mulatta
  7cr5-assembly1_L  TM=7.899E-01  e=2.395E-06  Homo sapiens
  7uaq-assembly1_L  TM=7.726E-01  e=2.128E-06  Homo sapiens

InterPro domains:
  IPR007110 Immunoglobulin-like domain [PS50835] (3-105)
  IPR013106 Immunoglobulin V-set domain [PF07686] (26-121)
  IPR013783 Immunoglobulin-like fold [G3DSA:2.60.40.10] (18-122)
  IPR015468 CD8 alpha subunit [PTHR10441] (22-156)
  IPR036179 Immunoglobulin-like domain superfamily [SSF48726] (14-121)

Radius of gyration: 35.64 Å; Cα contacts (8 Å, |Δi|>4): 591; chains: 2; bounding box: 117×98×105 Å